Protein AF-A0A7U7IB13-F1 (afdb_monomer_lite)

pLDDT: mean 70.63, std 19.35, range [33.09, 97.56]

Secondary structure (DSSP, 8-state):
---SSS------SS------SSS------SSEEEEEETTEEEEEETTEEEEE-SS------S--------------------TT-----EEEEE-PPPTT-----TT-EEEEEETTEEEEEEE--TTSEEEEEPPTT--EEEEEETTS-EEEEE---TT---HHHHHHHHHHHTT---------S----TTTTTSSTTSSS--

Sequence (203 aa):
MQAQHNDIKVQADQSVEISASRQHIRLDASKHITLLCGGAYIKIADGNIEMGMPGEFTVKASQHGFVGPAQIAPSLPDFPDTTTSPLKKTMRVSLGALPGFLSNYAGEPYRLLADDALLETGTLDEQGQLKWEHRDGTQKYTLELLTGQRFELDAQERFSEDADTGQVQKLSNQGYRSLPSTADGLQHGGDAFRALQALFKSI

Foldseek 3Di:
DDDPPDDDDDDDPPDDDDDDDPDDDDDDDPAWDWDDDPQWIWIDGPNDIDTDDPDDDDDDDPDDQQAFPDDDDPPDPPDPPPVDPPPQPKDKDFDDDDPPDPDQQAQFWKFKAFVNHTDDIDGAHRRRMDIDGDDPPGQWIWIATPVGDIDIDGPDPPPPPPVVVVVQVVCVRSVDDDDPPPPDDDPDDPPPVVVVVPPPPDD

Structure (mmCIF, N/CA/C/O backbone):
data_AF-A0A7U7IB13-F1
#
_entry.id   AF-A0A7U7IB13-F1
#
loop_
_atom_site.group_PDB
_atom_site.id
_atom_site.type_symbol
_atom_site.label_atom_id
_atom_site.label_alt_id
_atom_site.label_comp_id
_atom_site.label_asym_id
_atom_site.label_entity_id
_atom_site.label_seq_id
_atom_site.pdbx_PDB_ins_code
_atom_site.Cartn_x
_atom_site.Cartn_y
_atom_site.Cartn_z
_atom_site.occupancy
_atom_site.B_iso_or_equiv
_atom_site.auth_seq_id
_atom_site.auth_comp_id
_atom_site.auth_asym_id
_atom_site.auth_atom_id
_atom_site.pdbx_PDB_model_num
ATOM 1 N N . MET A 1 1 ? -22.973 -8.488 30.542 1.00 73.44 1 MET A N 1
ATOM 2 C CA . MET A 1 1 ? -23.639 -7.167 30.518 1.00 73.44 1 MET A CA 1
ATOM 3 C C . MET A 1 1 ? -24.134 -6.930 29.106 1.00 73.44 1 MET A C 1
ATOM 5 O O . MET A 1 1 ? -23.380 -7.196 28.183 1.00 73.44 1 MET A O 1
ATOM 9 N N . GLN A 1 2 ? -25.378 -6.502 28.927 1.00 80.50 2 GLN A N 1
ATOM 10 C CA . GLN A 1 2 ? -25.943 -6.203 27.611 1.00 80.50 2 GLN A CA 1
ATOM 11 C C . GLN A 1 2 ? -26.825 -4.967 27.754 1.00 80.50 2 GLN A C 1
ATOM 13 O O . GLN A 1 2 ? -27.597 -4.877 28.706 1.00 80.50 2 GLN A O 1
ATOM 18 N N . ALA A 1 3 ? -26.719 -4.039 26.812 1.00 88.88 3 ALA A N 1
ATOM 19 C CA . ALA A 1 3 ? -27.646 -2.932 26.675 1.00 88.88 3 ALA A CA 1
ATOM 20 C C . ALA A 1 3 ? -28.453 -3.174 25.399 1.00 88.88 3 ALA A C 1
ATOM 22 O O . ALA A 1 3 ? -27.893 -3.265 24.312 1.00 88.88 3 ALA A O 1
ATOM 23 N N . GLN A 1 4 ? -29.763 -3.377 25.541 1.00 85.25 4 GLN A N 1
ATOM 24 C CA . GLN A 1 4 ? -30.620 -3.767 24.414 1.00 85.25 4 GLN A CA 1
ATOM 25 C C . GLN A 1 4 ? -31.118 -2.574 23.589 1.00 85.25 4 GLN A C 1
ATOM 27 O O . GLN A 1 4 ? -31.529 -2.760 22.452 1.00 85.25 4 GLN A O 1
ATOM 32 N N . HIS A 1 5 ? -31.112 -1.370 24.165 1.00 89.38 5 HIS A N 1
ATOM 33 C CA . HIS A 1 5 ? -31.623 -0.147 23.532 1.00 89.38 5 HIS A CA 1
ATOM 34 C C . HIS A 1 5 ? -30.719 1.077 23.746 1.00 89.38 5 HIS A C 1
ATOM 36 O O . HIS A 1 5 ? -31.087 2.169 23.336 1.00 89.38 5 HIS A O 1
ATOM 42 N N . ASN A 1 6 ? -29.564 0.914 24.399 1.00 90.69 6 ASN A N 1
ATOM 43 C CA . ASN A 1 6 ? -28.689 2.015 24.808 1.00 90.69 6 ASN A CA 1
ATOM 44 C C . ASN A 1 6 ? -27.210 1.625 24.705 1.00 90.69 6 ASN A C 1
ATOM 46 O O . ASN A 1 6 ? -26.875 0.469 24.447 1.00 90.69 6 ASN A O 1
ATOM 50 N N . ASP A 1 7 ? -26.339 2.597 24.955 1.00 91.69 7 ASP A N 1
ATOM 51 C CA . ASP A 1 7 ? -24.892 2.432 24.893 1.00 91.69 7 ASP A CA 1
ATOM 52 C C . ASP A 1 7 ? -24.320 1.750 26.144 1.00 91.69 7 ASP A C 1
ATOM 54 O O . ASP A 1 7 ? -24.790 1.947 27.267 1.00 91.69 7 ASP A O 1
ATOM 58 N N . ILE A 1 8 ? -23.228 1.007 25.955 1.00 93.12 8 ILE A N 1
ATOM 59 C CA . ILE A 1 8 ? -22.325 0.596 27.034 1.00 93.12 8 ILE A CA 1
ATOM 60 C C . ILE A 1 8 ? -21.066 1.457 26.924 1.00 93.12 8 ILE A C 1
ATOM 62 O O . ILE A 1 8 ? -20.426 1.482 25.875 1.00 93.12 8 ILE A O 1
ATOM 66 N N . LYS A 1 9 ? -20.688 2.137 28.011 1.00 91.00 9 LYS A N 1
ATOM 67 C CA . LYS A 1 9 ? -19.425 2.882 28.115 1.00 91.00 9 LYS A CA 1
ATOM 68 C C . LYS A 1 9 ? -18.582 2.289 29.237 1.00 91.00 9 LYS A C 1
ATOM 70 O O . LYS A 1 9 ? -19.045 2.195 30.369 1.00 91.00 9 LYS A O 1
ATOM 75 N N . VAL A 1 10 ? -17.354 1.891 28.911 1.00 92.69 10 VAL A N 1
ATOM 76 C CA . VAL A 1 10 ? -16.360 1.394 29.870 1.00 92.69 10 VAL A CA 1
ATOM 77 C C . VAL A 1 10 ? -15.179 2.355 29.834 1.00 92.69 10 VAL A C 1
ATOM 79 O O . VAL A 1 10 ? -14.556 2.526 28.790 1.00 92.69 10 VAL A O 1
ATOM 82 N N . GLN A 1 11 ? -14.910 3.019 30.954 1.00 93.38 11 GLN A N 1
ATOM 83 C CA . GLN A 1 11 ? -13.825 3.988 31.107 1.00 93.38 11 GLN A CA 1
ATOM 84 C C . GLN A 1 11 ? -13.137 3.730 32.449 1.00 93.38 11 GLN A C 1
ATOM 86 O O . GLN A 1 11 ? -13.809 3.410 33.430 1.00 93.38 11 GLN A O 1
ATOM 91 N N . ALA A 1 12 ? -11.814 3.859 32.489 1.00 95.94 12 ALA A N 1
ATOM 92 C CA . ALA A 1 12 ? -11.013 3.714 33.698 1.00 95.94 12 ALA A CA 1
ATOM 93 C C . ALA A 1 12 ? -9.936 4.803 33.733 1.00 95.94 12 ALA A C 1
ATOM 95 O O . ALA A 1 12 ? -9.475 5.236 32.680 1.00 95.94 12 ALA A O 1
ATOM 96 N N . ASP A 1 13 ? -9.540 5.220 34.936 1.00 96.50 13 ASP A N 1
ATOM 97 C CA . ASP A 1 13 ? -8.472 6.210 35.144 1.00 96.50 13 ASP A CA 1
ATOM 98 C C . ASP A 1 13 ? -7.081 5.635 34.832 1.00 96.50 13 ASP A C 1
ATOM 100 O O . ASP A 1 13 ? -6.223 6.314 34.282 1.00 96.50 13 ASP A O 1
ATOM 104 N N . GLN A 1 14 ? -6.875 4.349 35.136 1.00 96.50 14 GLN A N 1
ATOM 105 C CA . GLN A 1 14 ? -5.592 3.677 34.931 1.00 96.50 14 GLN A CA 1
ATOM 106 C C . GLN A 1 14 ? -5.606 2.743 33.723 1.00 96.50 14 GLN A C 1
ATOM 108 O O . GLN A 1 14 ? -4.934 3.001 32.728 1.00 96.50 14 GLN A O 1
ATOM 113 N N . SER A 1 15 ? -6.330 1.624 33.801 1.00 94.25 15 SER A N 1
ATOM 114 C CA . SER A 1 15 ? -6.289 0.606 32.749 1.00 94.25 15 SER A CA 1
ATOM 115 C C . SER A 1 15 ? -7.595 -0.172 32.621 1.00 94.25 15 SER A C 1
ATOM 117 O O . SER A 1 15 ? -8.349 -0.337 33.580 1.00 94.25 15 SER A O 1
ATOM 119 N N . VAL A 1 16 ? -7.844 -0.651 31.401 1.00 95.19 16 VAL A N 1
ATOM 120 C CA . VAL A 1 16 ? -8.865 -1.648 31.075 1.00 95.19 16 VAL A CA 1
ATOM 121 C C . VAL A 1 16 ? -8.150 -2.785 30.356 1.00 95.19 16 VAL A C 1
ATOM 123 O O . VAL A 1 16 ? -7.589 -2.575 29.282 1.00 95.19 16 VAL A O 1
ATOM 126 N N . GLU A 1 17 ? -8.168 -3.981 30.938 1.00 94.75 17 GLU A N 1
ATOM 127 C CA . GLU A 1 17 ? -7.608 -5.186 30.326 1.00 94.75 17 GLU A CA 1
ATOM 128 C C . GLU A 1 17 ? -8.740 -6.129 29.904 1.00 94.75 17 GLU A C 1
ATOM 130 O O . GLU A 1 17 ? -9.644 -6.429 30.685 1.00 94.75 17 GLU A O 1
ATOM 135 N N . ILE A 1 18 ? -8.696 -6.590 28.653 1.00 93.62 18 ILE A N 1
ATOM 136 C CA . ILE A 1 18 ? -9.632 -7.577 28.110 1.00 93.62 18 ILE A CA 1
ATOM 137 C C . ILE A 1 18 ? -8.796 -8.751 27.609 1.00 93.62 18 ILE A C 1
ATOM 139 O O . ILE A 1 18 ? -8.060 -8.618 26.634 1.00 93.62 18 ILE A O 1
ATOM 143 N N . SER A 1 19 ? -8.904 -9.900 28.272 1.00 95.38 19 SER A N 1
ATOM 144 C CA . SER A 1 19 ? -8.138 -11.100 27.935 1.00 95.38 19 SER A CA 1
ATOM 145 C C . SER A 1 19 ? -9.018 -12.353 27.945 1.00 95.38 19 SER A C 1
ATOM 147 O O . SER A 1 19 ? -10.004 -12.452 28.677 1.00 95.38 19 SER A O 1
ATOM 149 N N . ALA A 1 20 ? -8.675 -13.322 27.092 1.00 95.81 20 ALA A N 1
ATOM 150 C CA . ALA A 1 20 ? -9.326 -14.627 27.017 1.00 95.81 20 ALA A CA 1
ATOM 151 C C . ALA A 1 20 ? -8.257 -15.725 27.089 1.00 95.81 20 ALA A C 1
ATOM 153 O O . ALA A 1 20 ? -7.440 -15.858 26.186 1.00 95.81 20 ALA A O 1
ATOM 154 N N . SER A 1 21 ? -8.257 -16.526 28.158 1.00 95.44 21 SER A N 1
ATOM 155 C CA . SER A 1 21 ? -7.176 -17.490 28.431 1.00 95.44 21 SER A CA 1
ATOM 156 C C . SER A 1 21 ? -7.301 -18.828 27.700 1.00 95.44 21 SER A C 1
ATOM 158 O O . SER A 1 21 ? -6.335 -19.582 27.633 1.00 95.44 21 SER A O 1
ATOM 160 N N . ARG A 1 22 ? -8.490 -19.163 27.182 1.00 95.88 22 ARG A N 1
ATOM 161 C CA . ARG A 1 22 ? -8.754 -20.477 26.562 1.00 95.88 22 ARG A CA 1
ATOM 162 C C . ARG A 1 22 ? -9.241 -20.412 25.121 1.00 95.88 22 ARG A C 1
ATOM 164 O O . ARG A 1 22 ? -9.188 -21.427 24.439 1.00 95.88 22 ARG A O 1
ATOM 171 N N . GLN A 1 23 ? -9.789 -19.279 24.689 1.00 96.81 23 GLN A N 1
ATOM 172 C CA . GLN A 1 23 ? -10.424 -19.144 23.376 1.00 96.81 23 GLN A CA 1
ATOM 173 C C . GLN A 1 23 ? -10.077 -17.791 22.742 1.00 96.81 23 GLN A C 1
ATOM 175 O O . GLN A 1 23 ? -8.902 -17.500 22.563 1.00 96.81 23 GLN A O 1
ATOM 180 N N . HIS A 1 24 ? -11.072 -16.980 22.377 1.00 96.12 24 HIS A N 1
ATOM 181 C CA . HIS A 1 24 ? -10.886 -15.770 21.584 1.00 96.12 24 HIS A CA 1
ATOM 182 C C . HIS A 1 24 ? -11.738 -14.609 22.107 1.00 96.12 24 HIS A C 1
ATOM 184 O O . HIS A 1 24 ? -12.723 -14.811 22.818 1.00 96.12 24 HIS A O 1
ATOM 190 N N . ILE A 1 25 ? -11.356 -13.393 21.718 1.00 96.12 25 ILE A N 1
ATOM 191 C CA . ILE A 1 25 ? -12.160 -12.178 21.859 1.00 96.12 25 ILE A CA 1
ATOM 192 C C . ILE A 1 25 ? -12.747 -11.882 20.481 1.00 96.12 25 ILE A C 1
ATOM 194 O O . ILE A 1 25 ? -12.013 -11.837 19.495 1.00 96.12 25 ILE A O 1
ATOM 198 N N . ARG A 1 26 ? -14.065 -11.695 20.410 1.00 95.12 26 ARG A N 1
ATOM 199 C CA . ARG A 1 26 ? -14.774 -11.357 19.175 1.00 95.12 26 ARG A CA 1
ATOM 200 C C . ARG A 1 26 ? -15.380 -9.963 19.305 1.00 95.12 26 ARG A C 1
ATOM 202 O O . ARG A 1 26 ? -16.081 -9.685 20.274 1.00 95.12 26 ARG A O 1
ATOM 209 N N . LEU A 1 27 ? -15.080 -9.103 18.337 1.00 93.44 27 LEU A N 1
ATOM 210 C CA . LEU A 1 27 ? -15.612 -7.749 18.229 1.00 93.44 27 LEU A CA 1
ATOM 211 C C . LEU A 1 27 ? -16.437 -7.686 16.944 1.00 93.44 27 LEU A C 1
ATOM 213 O O . LEU A 1 27 ? -15.878 -7.758 15.853 1.00 93.44 27 LEU A O 1
ATOM 217 N N . ASP A 1 28 ? -17.754 -7.567 17.076 1.00 93.31 28 ASP A N 1
ATOM 218 C CA . ASP A 1 28 ? -18.671 -7.410 15.949 1.00 93.31 28 ASP A CA 1
ATOM 219 C C . ASP A 1 28 ? -19.361 -6.052 16.042 1.00 93.31 28 ASP A C 1
ATOM 221 O O . ASP A 1 28 ? -19.890 -5.679 17.091 1.00 93.31 28 ASP A O 1
ATOM 225 N N . ALA A 1 29 ? -19.388 -5.321 14.931 1.00 94.19 29 ALA A N 1
ATOM 226 C CA . ALA A 1 29 ? -20.087 -4.050 14.823 1.00 94.19 29 ALA A CA 1
ATOM 227 C C . ALA A 1 29 ? -20.782 -3.950 13.463 1.00 94.19 29 ALA A C 1
ATOM 229 O O . ALA A 1 29 ? -20.244 -4.390 12.451 1.00 94.19 29 ALA A O 1
ATOM 230 N N . SER A 1 30 ? -21.967 -3.338 13.429 1.00 93.81 30 SER A N 1
ATOM 231 C CA . SER A 1 30 ? -22.720 -3.124 12.185 1.00 93.81 30 SER A CA 1
ATOM 232 C C . SER A 1 30 ? -22.235 -1.922 11.374 1.00 93.81 30 SER A C 1
ATOM 234 O O . SER A 1 30 ? -22.485 -1.864 10.176 1.00 93.81 30 SER A O 1
ATOM 236 N N . LYS A 1 31 ? -21.577 -0.951 12.023 1.00 95.81 31 LYS A N 1
ATOM 237 C CA . LYS A 1 31 ? -21.101 0.288 11.388 1.00 95.81 31 LYS A CA 1
ATOM 238 C C . LY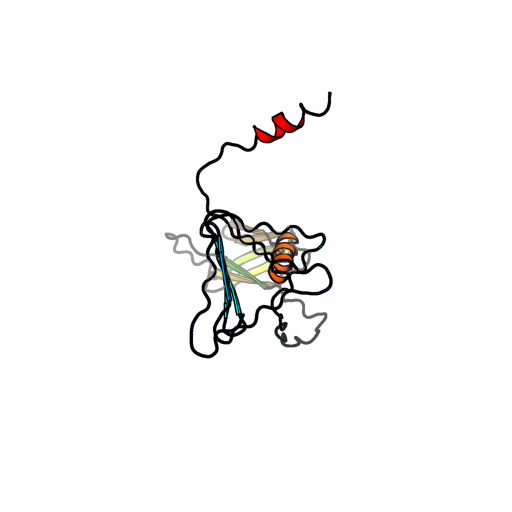S A 1 31 ? -19.586 0.304 11.233 1.00 95.81 31 LYS A C 1
ATOM 240 O O . LYS A 1 31 ? -19.088 0.335 10.117 1.00 95.81 31 LYS A O 1
ATOM 245 N N . HIS A 1 32 ? -18.856 0.320 12.346 1.00 95.81 32 HIS A N 1
ATOM 246 C CA . HIS A 1 32 ? -17.398 0.324 12.328 1.00 95.81 32 HIS A CA 1
ATOM 247 C C . HIS A 1 32 ? -16.804 -0.106 13.671 1.00 95.81 32 HIS A C 1
ATOM 249 O O . HIS A 1 32 ? -17.470 -0.037 14.705 1.00 95.81 32 HIS A O 1
ATOM 255 N N . ILE A 1 33 ? -15.527 -0.482 13.643 1.00 96.88 33 ILE A N 1
ATOM 256 C CA . ILE A 1 33 ? -14.664 -0.634 14.820 1.00 96.88 33 ILE A CA 1
ATOM 257 C C . ILE A 1 33 ? -13.513 0.359 14.660 1.00 96.88 33 ILE A C 1
ATOM 259 O O . ILE A 1 33 ? -12.872 0.367 13.611 1.00 96.88 33 ILE A O 1
ATOM 263 N N . THR A 1 34 ? -13.243 1.170 15.685 1.00 96.25 34 THR A N 1
ATOM 264 C CA . THR A 1 34 ? -12.128 2.128 15.680 1.00 96.25 34 THR A CA 1
ATOM 265 C C . THR A 1 34 ? -11.269 1.946 16.924 1.00 96.25 34 THR A C 1
ATOM 267 O O . THR A 1 34 ? -11.769 2.015 18.046 1.00 96.25 34 THR A O 1
ATOM 270 N N . LEU A 1 35 ? -9.971 1.746 16.722 1.00 95.44 35 LEU A N 1
ATOM 271 C CA . LEU A 1 35 ? -8.947 1.706 17.762 1.00 95.44 35 LEU A CA 1
ATOM 272 C C . LEU A 1 35 ? -8.134 2.995 17.653 1.00 95.44 35 LEU A C 1
ATOM 274 O O . LEU A 1 35 ? -7.644 3.289 16.567 1.00 95.44 35 LEU A O 1
ATOM 278 N N . LEU A 1 36 ? -7.996 3.758 18.738 1.00 94.94 36 LEU A N 1
ATOM 279 C CA . LEU A 1 36 ? -7.223 5.004 18.757 1.00 94.94 36 LEU A CA 1
ATOM 280 C C . LEU A 1 36 ? -6.154 4.949 19.845 1.00 94.94 36 LEU A C 1
ATOM 282 O O . LEU A 1 36 ? -6.434 4.542 20.972 1.00 94.94 36 LEU A O 1
ATOM 286 N N . CYS A 1 37 ? -4.946 5.405 19.525 1.00 93.75 37 CYS A N 1
ATOM 287 C CA . CYS A 1 37 ? -3.854 5.526 20.485 1.00 93.75 37 CYS A CA 1
ATOM 288 C C . CYS A 1 37 ? -2.867 6.608 20.027 1.00 93.75 37 CYS A C 1
ATOM 290 O O . CYS A 1 37 ? -2.296 6.498 18.948 1.00 93.75 37 CYS A O 1
ATOM 292 N N . GLY A 1 38 ? -2.665 7.662 20.827 1.00 92.12 38 GLY A N 1
ATOM 293 C CA . GLY A 1 38 ? -1.599 8.649 20.587 1.00 92.12 38 GLY A CA 1
ATOM 294 C C . GLY A 1 38 ? -1.620 9.330 19.209 1.00 92.12 38 GLY A C 1
ATOM 295 O O . GLY A 1 38 ? -0.566 9.655 18.676 1.00 92.12 38 GLY A O 1
ATOM 296 N N . GLY A 1 39 ? -2.799 9.505 18.601 1.00 91.19 39 GLY A N 1
ATOM 297 C CA . GLY A 1 39 ? -2.952 10.059 17.248 1.00 91.19 39 GLY A CA 1
ATOM 298 C C . GLY A 1 39 ? -2.858 9.031 16.113 1.00 91.19 39 GLY A C 1
ATOM 299 O O . GLY A 1 39 ? -3.186 9.365 14.978 1.00 91.19 39 GLY A O 1
ATOM 300 N N . ALA A 1 40 ? -2.476 7.786 16.403 1.00 95.62 40 ALA A N 1
ATOM 301 C CA . ALA A 1 40 ? -2.644 6.668 15.485 1.00 95.62 40 ALA A CA 1
ATOM 302 C C . ALA A 1 40 ? -4.047 6.059 15.619 1.00 95.62 40 ALA A C 1
ATOM 304 O O . ALA A 1 40 ? -4.634 6.049 16.708 1.00 95.62 40 ALA A O 1
ATOM 305 N N . TYR A 1 41 ? -4.577 5.529 14.519 1.00 96.12 41 TYR A N 1
ATOM 306 C CA . TYR A 1 41 ? -5.845 4.817 14.511 1.00 96.12 41 TYR A CA 1
ATOM 307 C C . TYR A 1 41 ? -5.858 3.636 13.542 1.00 96.12 41 TYR A C 1
ATOM 309 O O . TYR A 1 41 ? -5.161 3.622 12.527 1.00 96.12 41 TYR A O 1
ATOM 317 N N . ILE A 1 42 ? -6.713 2.666 13.861 1.00 96.50 42 ILE A N 1
ATOM 318 C CA . ILE A 1 42 ? -7.120 1.575 12.975 1.00 96.50 42 ILE A CA 1
ATOM 319 C C . ILE A 1 42 ? -8.644 1.599 12.915 1.00 96.50 42 ILE A C 1
ATOM 321 O O . ILE A 1 42 ? -9.300 1.531 13.956 1.00 96.50 42 ILE A O 1
ATOM 325 N N . LYS A 1 43 ? -9.208 1.696 11.713 1.00 96.56 43 LYS A N 1
ATOM 326 C CA . LYS A 1 43 ? -10.649 1.730 11.469 1.00 96.56 43 LYS A CA 1
ATOM 327 C C . LYS A 1 43 ? -11.044 0.610 10.516 1.00 96.56 43 LYS A C 1
ATOM 329 O O . LYS A 1 43 ? -10.456 0.455 9.452 1.00 96.56 43 LYS A O 1
ATOM 334 N N . ILE A 1 44 ? -12.069 -0.144 10.896 1.00 97.56 44 ILE A N 1
ATOM 335 C CA . ILE A 1 44 ? -12.686 -1.186 10.073 1.00 97.56 44 ILE A CA 1
ATOM 336 C C . ILE A 1 44 ? -14.111 -0.733 9.777 1.00 97.56 44 ILE A C 1
ATOM 338 O O . ILE A 1 44 ? -14.904 -0.590 10.710 1.00 97.56 44 ILE A O 1
ATOM 342 N N . ALA A 1 45 ? -14.424 -0.469 8.511 1.00 96.44 45 ALA A N 1
ATOM 343 C CA . ALA A 1 45 ? -15.734 0.013 8.068 1.00 96.44 45 ALA A CA 1
ATOM 344 C C . ALA A 1 45 ? -15.965 -0.353 6.598 1.00 96.44 45 ALA A C 1
ATOM 346 O O . ALA A 1 45 ? -15.022 -0.340 5.813 1.00 96.44 45 ALA A O 1
ATOM 347 N N . ASP A 1 46 ? -17.207 -0.669 6.223 1.00 93.38 46 ASP A N 1
ATOM 348 C CA . ASP A 1 46 ? -17.607 -0.891 4.821 1.00 93.38 46 ASP A CA 1
ATOM 349 C C . ASP A 1 46 ? -16.770 -1.954 4.075 1.00 93.38 46 ASP A C 1
ATOM 351 O O . ASP A 1 46 ? -16.558 -1.871 2.869 1.00 93.38 46 ASP A O 1
ATOM 355 N N . GLY A 1 47 ? -16.253 -2.952 4.803 1.00 90.81 47 GLY A N 1
ATOM 356 C CA . GLY A 1 47 ? -15.358 -3.982 4.258 1.00 90.81 47 GLY A CA 1
ATOM 357 C C . GLY A 1 47 ? -13.904 -3.536 4.053 1.00 90.81 47 GLY A C 1
ATOM 358 O O . GLY A 1 47 ? -13.087 -4.337 3.608 1.00 90.81 47 GLY A O 1
ATOM 359 N N . ASN A 1 48 ? -13.567 -2.297 4.414 1.00 93.44 48 ASN A N 1
ATOM 360 C CA . ASN A 1 48 ? -12.233 -1.719 4.297 1.00 93.44 48 ASN A CA 1
ATOM 361 C C . ASN A 1 48 ? -11.524 -1.641 5.655 1.00 93.44 48 ASN A C 1
ATOM 363 O O . ASN A 1 48 ? -12.158 -1.556 6.712 1.00 93.44 48 ASN A O 1
ATOM 367 N N . ILE A 1 49 ? -10.190 -1.629 5.605 1.00 94.50 49 ILE A N 1
ATOM 368 C CA . ILE A 1 49 ? -9.314 -1.382 6.753 1.00 94.50 49 ILE A CA 1
ATOM 369 C C . ILE A 1 49 ? -8.503 -0.119 6.460 1.00 94.50 49 ILE A C 1
ATOM 371 O O . ILE A 1 49 ? -7.786 -0.055 5.464 1.00 94.50 49 ILE A O 1
ATOM 375 N N . GLU A 1 50 ? -8.607 0.870 7.341 1.00 94.38 50 GLU A N 1
ATOM 376 C CA . GLU A 1 50 ? -7.888 2.142 7.273 1.00 94.38 50 GLU A CA 1
ATOM 377 C C . GLU A 1 50 ? -6.962 2.257 8.487 1.00 94.38 50 GLU A C 1
ATOM 379 O O . GLU A 1 50 ? -7.379 2.029 9.623 1.00 94.38 50 GLU A O 1
ATOM 384 N N . MET A 1 51 ? -5.694 2.587 8.248 1.00 94.69 51 MET A N 1
ATOM 385 C CA . MET A 1 51 ? -4.692 2.792 9.292 1.00 94.69 51 MET A CA 1
ATOM 386 C C . MET A 1 51 ? -4.034 4.147 9.070 1.00 94.69 51 MET A C 1
ATOM 388 O O . MET A 1 51 ? -3.442 4.375 8.016 1.00 94.69 51 MET A O 1
ATOM 392 N N . GLY A 1 52 ? -4.118 5.034 10.056 1.00 94.12 52 GLY A N 1
ATOM 393 C CA . GLY A 1 52 ? -3.466 6.340 10.009 1.00 94.12 52 GLY A CA 1
ATOM 394 C C . GLY A 1 52 ? -2.570 6.537 11.218 1.00 94.12 52 GLY A C 1
ATOM 395 O O . GLY A 1 52 ? -2.919 6.136 12.325 1.00 94.12 52 GLY A O 1
ATOM 396 N N . MET A 1 53 ? -1.401 7.137 11.010 1.00 96.56 53 MET A N 1
ATOM 397 C CA . MET A 1 53 ? -0.449 7.433 12.078 1.00 96.56 53 MET A CA 1
ATOM 398 C C . MET A 1 53 ? 0.437 8.627 11.705 1.00 96.56 53 MET A C 1
ATOM 400 O O . MET A 1 53 ? 0.738 8.804 10.527 1.00 96.56 53 MET A O 1
ATOM 404 N N . PRO A 1 54 ? 0.861 9.444 12.685 1.00 92.12 54 PRO A N 1
ATOM 405 C CA . PRO A 1 54 ? 1.798 10.542 12.444 1.00 92.12 54 PRO A CA 1
ATOM 406 C C . PRO A 1 54 ? 3.255 10.072 12.313 1.00 92.12 54 PRO A C 1
ATOM 408 O O . PRO A 1 54 ? 4.084 10.794 11.770 1.00 92.12 54 PRO A O 1
ATOM 411 N N . GLY A 1 55 ? 3.574 8.896 12.863 1.00 90.00 55 GLY A N 1
ATOM 412 C CA . GLY A 1 55 ? 4.916 8.320 12.866 1.00 90.00 55 GLY A CA 1
ATOM 413 C C . GLY A 1 55 ? 5.153 7.315 11.739 1.00 90.00 55 GLY A C 1
ATOM 414 O O . GLY A 1 55 ? 4.412 7.243 10.763 1.00 90.00 55 GLY A O 1
ATOM 415 N N . GLU A 1 56 ? 6.200 6.513 11.905 1.00 88.81 56 GLU A N 1
ATOM 416 C CA . GLU A 1 56 ? 6.564 5.456 10.965 1.00 88.81 56 GLU A CA 1
ATOM 417 C C . GLU A 1 56 ? 5.696 4.198 11.143 1.00 88.81 56 GLU A C 1
ATOM 419 O O . GLU A 1 56 ? 5.399 3.776 12.263 1.00 88.81 56 GLU A O 1
ATOM 424 N N . PHE A 1 57 ? 5.338 3.560 10.025 1.00 87.69 57 PHE A N 1
ATOM 425 C CA . PHE A 1 57 ? 4.723 2.236 10.015 1.00 87.69 57 PHE A CA 1
ATOM 426 C C . PHE A 1 57 ? 5.794 1.146 9.893 1.00 87.69 57 PHE A C 1
ATOM 428 O O . PHE A 1 57 ? 6.266 0.835 8.800 1.00 87.69 57 PHE A O 1
ATOM 435 N N . THR A 1 58 ? 6.173 0.541 11.018 1.00 87.69 58 THR A N 1
ATOM 436 C CA . THR A 1 58 ? 7.162 -0.545 11.042 1.00 87.69 58 THR A CA 1
ATOM 437 C C . THR A 1 58 ? 6.485 -1.915 11.023 1.00 87.69 58 THR A C 1
ATOM 439 O O . THR A 1 58 ? 5.805 -2.296 11.976 1.00 87.69 58 THR A O 1
ATOM 442 N N . VAL A 1 59 ? 6.750 -2.713 9.984 1.00 87.06 59 VAL A N 1
ATOM 443 C CA . VAL A 1 59 ? 6.305 -4.115 9.890 1.00 87.06 59 VAL A CA 1
ATOM 444 C C . VAL A 1 59 ? 7.498 -5.044 10.081 1.00 87.06 59 VAL A C 1
ATOM 446 O O . VAL A 1 59 ? 8.455 -4.990 9.315 1.00 87.06 59 VAL A O 1
ATOM 449 N N . LYS A 1 60 ? 7.439 -5.930 11.079 1.00 86.94 60 LYS A N 1
ATOM 450 C CA . LYS A 1 60 ? 8.462 -6.961 11.315 1.00 86.94 60 LYS A CA 1
ATOM 451 C C . LYS A 1 60 ? 7.918 -8.324 10.893 1.00 86.94 60 LYS A C 1
ATOM 453 O O . LYS A 1 60 ? 7.060 -8.868 11.584 1.00 86.94 60 LYS A O 1
ATOM 458 N N . ALA A 1 61 ? 8.409 -8.873 9.784 1.00 80.19 61 ALA A N 1
ATOM 459 C CA . ALA A 1 61 ? 8.014 -10.194 9.296 1.00 80.19 61 ALA A CA 1
ATOM 460 C C . ALA A 1 61 ? 9.213 -10.963 8.715 1.00 80.19 61 ALA A C 1
ATOM 462 O O . ALA A 1 61 ? 10.152 -10.366 8.199 1.00 80.19 61 ALA A O 1
ATOM 463 N N . SER A 1 62 ? 9.179 -12.299 8.782 1.00 78.00 62 SER A N 1
ATOM 464 C CA . SER A 1 62 ? 10.201 -13.156 8.153 1.00 78.00 62 SER A CA 1
ATOM 465 C C . SER A 1 62 ? 10.091 -13.187 6.625 1.00 78.00 62 SER A C 1
ATOM 467 O O . SER A 1 62 ? 11.067 -13.489 5.949 1.00 78.00 62 SER A O 1
ATOM 469 N N . GLN A 1 63 ? 8.904 -12.900 6.085 1.00 72.25 63 GLN A N 1
ATOM 470 C CA . GLN A 1 63 ? 8.629 -12.789 4.655 1.00 72.25 63 GLN A CA 1
ATOM 471 C C . GLN A 1 63 ? 7.630 -11.655 4.423 1.00 72.25 63 GLN A C 1
ATOM 473 O O . GLN A 1 63 ? 6.653 -11.527 5.160 1.00 72.25 63 GLN A O 1
ATOM 478 N N . HIS A 1 64 ? 7.858 -10.866 3.376 1.00 76.31 64 HIS A N 1
ATOM 479 C CA . HIS A 1 64 ? 6.932 -9.839 2.911 1.00 76.31 64 HIS A CA 1
ATOM 480 C C . HIS A 1 64 ? 6.445 -10.228 1.514 1.00 76.31 64 HIS A C 1
ATOM 482 O O . HIS A 1 64 ? 7.194 -10.150 0.546 1.00 76.31 64 HIS A O 1
ATOM 488 N N . GLY A 1 65 ? 5.199 -10.693 1.418 1.00 67.50 65 GLY A N 1
ATOM 489 C CA . GLY A 1 65 ? 4.556 -11.006 0.146 1.00 67.50 65 GLY A CA 1
ATOM 490 C C . GLY A 1 65 ? 3.775 -9.802 -0.361 1.00 67.50 65 GLY A C 1
ATOM 491 O O . GLY A 1 65 ? 2.603 -9.654 -0.027 1.00 67.50 65 GLY A O 1
ATOM 492 N N . PHE A 1 66 ? 4.410 -8.943 -1.154 1.00 67.31 66 PHE A N 1
ATOM 493 C CA . PHE A 1 66 ? 3.691 -7.926 -1.915 1.00 67.31 66 PHE A CA 1
ATOM 494 C C . PHE A 1 66 ? 3.311 -8.522 -3.265 1.00 67.31 66 PHE A C 1
ATOM 496 O O . PHE A 1 66 ? 4.166 -8.800 -4.103 1.00 67.31 66 PHE A O 1
ATOM 503 N N . VAL A 1 67 ? 2.018 -8.762 -3.464 1.00 65.81 67 VAL A N 1
ATOM 504 C CA . VAL A 1 67 ? 1.505 -9.140 -4.778 1.00 65.81 67 VAL A CA 1
ATOM 505 C C . VAL A 1 67 ? 1.304 -7.843 -5.546 1.00 65.81 67 VAL A C 1
ATOM 507 O O . VAL A 1 67 ? 0.489 -7.005 -5.158 1.00 65.81 67 VAL A O 1
ATOM 510 N N . GLY A 1 68 ? 2.099 -7.653 -6.599 1.00 62.78 68 GLY A N 1
ATOM 511 C CA . GLY A 1 68 ? 1.901 -6.552 -7.534 1.00 62.78 68 GLY A CA 1
ATOM 512 C C . GLY A 1 68 ? 0.484 -6.582 -8.125 1.00 62.78 68 GLY A C 1
ATOM 513 O O . GLY A 1 68 ? -0.195 -7.611 -8.069 1.00 62.78 68 GLY A O 1
ATOM 514 N N . PRO A 1 69 ? 0.002 -5.467 -8.694 1.00 60.38 69 PRO A N 1
ATOM 515 C CA . PRO A 1 69 ? -1.292 -5.455 -9.367 1.00 60.38 69 PRO A CA 1
ATOM 516 C C . PRO A 1 69 ? -1.340 -6.557 -10.431 1.00 60.38 69 PRO A C 1
ATOM 518 O O . PRO A 1 69 ? -0.331 -6.832 -11.081 1.00 60.38 69 PRO A O 1
ATOM 521 N N . ALA A 1 70 ? -2.508 -7.172 -10.625 1.00 56.97 70 ALA A N 1
ATOM 522 C CA . ALA A 1 70 ? -2.700 -8.129 -11.707 1.00 56.97 70 ALA A CA 1
ATOM 523 C C . ALA A 1 70 ? -2.356 -7.446 -13.041 1.00 56.97 70 ALA A C 1
ATOM 525 O O . ALA A 1 70 ? -3.061 -6.540 -13.485 1.00 56.97 70 ALA A O 1
ATOM 526 N N . GLN A 1 71 ? -1.239 -7.842 -13.654 1.00 58.25 71 GLN A N 1
ATOM 527 C CA . GLN A 1 71 ? -0.842 -7.346 -14.963 1.00 58.25 71 GLN A CA 1
ATOM 528 C C . GLN A 1 71 ? -1.454 -8.258 -16.020 1.00 58.25 71 GLN A C 1
ATOM 530 O O . GLN A 1 71 ? -1.091 -9.425 -16.138 1.00 58.25 71 GLN A O 1
ATOM 535 N N . ILE A 1 72 ? -2.388 -7.719 -16.798 1.00 58.38 72 ILE A N 1
ATOM 536 C CA . ILE A 1 72 ? -2.712 -8.294 -18.099 1.00 58.38 72 ILE A CA 1
ATOM 537 C C . ILE A 1 72 ? -1.609 -7.799 -19.028 1.00 58.38 72 ILE A C 1
ATOM 539 O O . ILE A 1 72 ? -1.539 -6.603 -19.316 1.00 58.38 72 ILE A O 1
ATOM 543 N N . ALA A 1 73 ? -0.715 -8.697 -19.448 1.00 60.75 73 ALA A N 1
ATOM 544 C CA . ALA A 1 73 ? 0.196 -8.383 -20.537 1.00 60.75 73 ALA A CA 1
ATOM 545 C C . ALA A 1 73 ? -0.671 -7.978 -21.739 1.00 60.75 73 ALA A C 1
ATOM 547 O O . ALA A 1 73 ? -1.571 -8.745 -22.100 1.00 60.75 73 ALA A O 1
ATOM 548 N N . PRO A 1 74 ? -0.481 -6.782 -22.326 1.00 56.66 74 PRO A N 1
ATOM 549 C CA . PRO A 1 74 ? -1.177 -6.459 -23.557 1.00 56.66 74 PRO A CA 1
ATOM 550 C C . PRO A 1 74 ? -0.836 -7.559 -24.559 1.00 56.66 74 PRO A C 1
ATOM 552 O O . PRO A 1 74 ? 0.333 -7.912 -24.716 1.00 56.66 74 PRO A O 1
ATOM 555 N N . SER A 1 75 ? -1.850 -8.132 -25.202 1.00 56.12 75 SER A N 1
ATOM 556 C CA . SER A 1 75 ? -1.628 -8.973 -26.369 1.00 56.12 75 SER A CA 1
ATOM 557 C C . SER A 1 75 ? -0.968 -8.084 -27.417 1.00 56.12 75 SER A C 1
ATOM 559 O O . SER A 1 75 ? -1.640 -7.252 -28.036 1.00 56.12 75 SER A O 1
ATOM 561 N N . LEU A 1 76 ? 0.354 -8.185 -27.551 1.00 66.62 76 LEU A N 1
ATOM 562 C CA . LEU A 1 76 ? 1.029 -7.582 -28.684 1.00 66.62 76 LEU A CA 1
ATOM 563 C C . LEU A 1 76 ? 0.475 -8.252 -29.949 1.00 66.62 76 LEU A C 1
ATOM 565 O O . LEU A 1 76 ? 0.189 -9.451 -29.918 1.00 66.62 76 LEU A O 1
ATOM 569 N N . PRO A 1 77 ? 0.283 -7.503 -31.046 1.00 65.94 77 PRO A N 1
ATOM 570 C CA . PRO A 1 77 ? 0.032 -8.126 -32.333 1.00 65.94 77 PRO A CA 1
ATOM 571 C C . PRO A 1 77 ? 1.167 -9.115 -32.611 1.00 65.94 77 PRO A C 1
ATOM 573 O O . PRO A 1 77 ? 2.334 -8.742 -32.471 1.00 65.94 77 PRO A O 1
ATOM 576 N N . ASP A 1 78 ? 0.831 -10.345 -33.000 1.00 59.97 78 ASP A N 1
ATOM 577 C CA . ASP A 1 78 ? 1.813 -11.264 -33.567 1.00 59.97 78 ASP A CA 1
ATOM 578 C C . ASP A 1 78 ? 2.360 -10.611 -34.837 1.00 59.97 78 ASP A C 1
ATOM 580 O O . ASP A 1 78 ? 1.695 -10.543 -35.876 1.00 59.97 78 ASP A O 1
ATOM 584 N N . PHE A 1 79 ? 3.569 -10.066 -34.738 1.00 57.53 79 PHE A N 1
ATOM 585 C CA . PHE A 1 79 ? 4.333 -9.731 -35.921 1.00 57.53 79 PHE A CA 1
ATOM 586 C C . PHE A 1 79 ? 4.765 -11.061 -36.537 1.00 57.53 79 PHE A C 1
ATOM 588 O O . PHE A 1 79 ? 5.302 -11.900 -35.814 1.00 57.53 79 PHE A O 1
ATOM 595 N N . PRO A 1 80 ? 4.508 -11.298 -37.834 1.00 58.69 80 PRO A N 1
ATOM 596 C CA . PRO A 1 80 ? 4.932 -12.534 -38.466 1.00 58.69 80 PRO A CA 1
ATOM 597 C C . PRO A 1 80 ? 6.438 -12.696 -38.261 1.00 58.69 80 PRO A C 1
ATOM 599 O O . PRO A 1 80 ? 7.204 -11.790 -38.596 1.00 58.69 80 PRO A O 1
ATOM 602 N N . ASP A 1 81 ? 6.833 -13.845 -37.708 1.00 52.78 81 ASP A N 1
ATOM 603 C CA . ASP A 1 81 ? 8.217 -14.294 -37.573 1.00 52.78 81 ASP A CA 1
ATOM 604 C C . ASP A 1 81 ? 8.846 -14.436 -38.964 1.00 52.78 81 ASP A C 1
ATOM 606 O O . ASP A 1 81 ? 9.028 -15.524 -39.512 1.00 52.78 81 ASP A O 1
ATOM 610 N N . THR A 1 82 ? 9.207 -13.315 -39.575 1.00 47.97 82 THR A N 1
ATOM 611 C CA . THR A 1 82 ? 10.251 -13.304 -40.584 1.00 47.97 82 THR A CA 1
ATOM 612 C C . THR A 1 82 ? 11.561 -13.183 -39.830 1.00 47.97 82 THR A C 1
ATOM 614 O O . THR A 1 82 ? 12.108 -12.092 -39.671 1.00 47.97 82 THR A O 1
ATOM 617 N N . THR A 1 83 ? 12.107 -14.327 -39.428 1.00 49.72 83 THR A N 1
ATOM 618 C CA . THR A 1 83 ? 13.503 -14.537 -39.003 1.00 49.72 83 THR A CA 1
ATOM 619 C C . THR A 1 83 ? 14.535 -14.165 -40.082 1.00 49.72 83 THR A C 1
ATOM 621 O O . THR A 1 83 ? 15.679 -14.607 -40.044 1.00 49.72 83 THR A O 1
ATOM 624 N N . THR A 1 84 ? 14.165 -13.342 -41.067 1.00 47.38 84 THR A N 1
ATOM 625 C CA . THR A 1 84 ?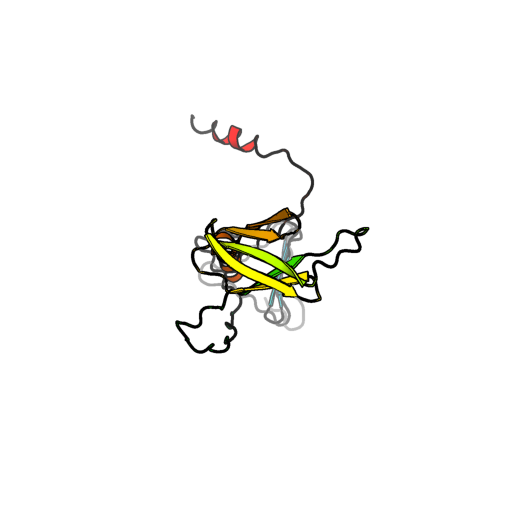 15.057 -12.630 -41.987 1.00 47.38 84 THR A CA 1
ATOM 626 C C . THR A 1 84 ? 14.297 -11.520 -42.723 1.00 47.38 84 THR A C 1
ATOM 628 O O . THR A 1 84 ? 14.382 -11.397 -43.939 1.00 47.38 84 THR A O 1
ATOM 631 N N . SER A 1 85 ? 13.542 -10.669 -42.027 1.00 43.59 85 SER A N 1
ATOM 632 C CA . SER A 1 85 ? 13.512 -9.293 -42.523 1.00 43.59 85 SER A CA 1
ATOM 633 C C . SER A 1 85 ? 14.730 -8.648 -41.886 1.00 43.59 85 SER A C 1
ATOM 635 O O . SER A 1 85 ? 14.678 -8.409 -40.677 1.00 43.59 85 SER A O 1
ATOM 637 N N . PRO A 1 86 ? 15.837 -8.369 -42.610 1.00 48.03 86 PRO A N 1
ATOM 638 C CA . PRO A 1 86 ? 16.706 -7.327 -42.101 1.00 48.03 86 PRO A CA 1
ATOM 639 C C . PRO A 1 86 ? 15.743 -6.170 -41.840 1.00 48.03 86 PRO A C 1
ATOM 641 O O . PRO A 1 86 ? 14.974 -5.787 -42.733 1.00 48.03 86 PRO A O 1
ATOM 644 N N . LEU A 1 87 ? 15.693 -5.649 -40.609 1.00 50.41 87 LEU A N 1
ATOM 645 C CA . LEU A 1 87 ? 15.369 -4.240 -40.498 1.00 50.41 87 LEU A CA 1
ATOM 646 C C . LEU A 1 87 ? 16.341 -3.632 -41.495 1.00 50.41 87 LEU A C 1
ATOM 648 O O . LEU A 1 87 ? 17.545 -3.685 -41.256 1.00 50.41 87 LEU A O 1
ATOM 652 N N . LYS A 1 88 ? 15.866 -3.235 -42.680 1.00 54.91 88 LYS A N 1
ATOM 653 C CA . LYS A 1 88 ? 16.700 -2.514 -43.626 1.00 54.91 88 LYS A CA 1
ATOM 654 C C . LYS A 1 88 ? 17.041 -1.264 -42.849 1.00 54.91 88 LYS A C 1
ATOM 656 O O . LYS A 1 88 ? 16.213 -0.362 -42.735 1.00 54.91 88 LYS A O 1
ATOM 661 N N . LYS A 1 89 ? 18.188 -1.297 -42.173 1.00 63.72 89 LYS A N 1
ATOM 662 C CA . LYS A 1 89 ? 18.668 -0.255 -41.282 1.00 63.72 89 LYS A CA 1
ATOM 663 C C . LYS A 1 89 ? 19.019 0.873 -42.228 1.00 63.72 89 LYS A C 1
ATOM 665 O O . LYS A 1 89 ? 20.118 0.956 -42.747 1.00 63.72 89 LYS A O 1
ATOM 670 N N . THR A 1 90 ? 18.032 1.655 -42.628 1.00 65.88 90 THR A N 1
ATOM 671 C CA . THR A 1 90 ? 18.281 2.723 -43.573 1.00 65.88 90 THR A CA 1
ATOM 672 C C . THR A 1 90 ? 18.834 3.898 -42.792 1.00 65.88 90 THR A C 1
ATOM 674 O O . THR A 1 90 ? 18.162 4.436 -41.913 1.00 65.88 90 THR A O 1
ATOM 677 N N . MET A 1 91 ? 20.055 4.291 -43.120 1.00 71.62 91 MET A N 1
ATOM 678 C CA . MET A 1 91 ? 20.648 5.517 -42.620 1.00 71.62 91 MET A CA 1
ATOM 679 C C . MET A 1 91 ? 20.207 6.679 -43.499 1.00 71.62 91 MET A C 1
ATOM 681 O O . MET A 1 91 ? 20.103 6.559 -44.721 1.00 71.62 91 MET A O 1
ATOM 685 N N . ARG A 1 92 ? 19.904 7.804 -42.853 1.00 76.19 92 ARG A N 1
ATOM 686 C CA . ARG A 1 92 ? 19.585 9.066 -43.512 1.00 76.19 92 ARG A CA 1
ATOM 687 C C . ARG A 1 92 ? 20.427 10.153 -42.876 1.00 76.19 92 ARG A C 1
ATOM 689 O O . ARG A 1 92 ? 20.358 10.352 -41.666 1.00 76.19 92 ARG A O 1
ATOM 696 N N . VAL A 1 93 ? 21.166 10.874 -43.705 1.00 75.31 93 VAL A N 1
ATOM 697 C CA . VAL A 1 93 ? 21.872 12.094 -43.317 1.00 75.31 93 VAL A CA 1
ATOM 698 C C . VAL A 1 93 ? 21.258 13.259 -44.076 1.00 75.31 93 VAL A C 1
ATOM 700 O O . VAL A 1 93 ? 20.864 13.125 -45.232 1.00 75.31 93 VAL A O 1
ATOM 703 N N . SER A 1 94 ? 21.101 14.390 -43.402 1.00 73.50 94 SER A N 1
ATOM 704 C CA . SER A 1 94 ? 20.612 15.631 -44.001 1.00 73.50 94 SER A CA 1
ATOM 705 C C . SER A 1 94 ? 21.665 16.700 -43.767 1.00 73.50 94 SER A C 1
ATOM 707 O O . SER A 1 94 ? 21.937 17.054 -42.620 1.00 73.50 94 SER A O 1
ATOM 709 N N . LEU A 1 95 ? 22.281 17.174 -44.845 1.00 69.94 95 LEU A N 1
ATOM 710 C CA . LEU A 1 95 ? 23.251 18.257 -44.804 1.00 69.94 95 LEU A CA 1
ATOM 711 C C . LEU A 1 95 ? 22.500 19.579 -44.959 1.00 69.94 95 LEU A C 1
ATOM 713 O O . LEU A 1 95 ? 22.081 19.963 -46.049 1.00 69.94 95 LEU A O 1
ATOM 717 N N . GLY A 1 96 ? 22.291 20.262 -43.837 1.00 63.44 96 GLY A N 1
ATOM 718 C CA . GLY A 1 96 ? 21.749 21.616 -43.824 1.00 63.44 96 GLY A CA 1
ATOM 719 C C . GLY A 1 96 ? 22.853 22.653 -44.009 1.00 63.44 96 GLY A C 1
ATOM 720 O O . GLY A 1 96 ? 23.948 22.508 -43.463 1.00 63.44 96 GLY A O 1
ATOM 721 N N . ALA A 1 97 ? 22.563 23.732 -44.735 1.00 58.47 97 ALA A N 1
ATOM 722 C CA . ALA A 1 97 ? 23.401 24.922 -44.686 1.00 58.47 97 ALA A CA 1
ATOM 723 C C . ALA A 1 97 ? 23.312 25.552 -43.288 1.00 58.47 97 ALA A C 1
ATOM 725 O O . ALA A 1 97 ? 22.222 25.679 -42.723 1.00 58.47 97 ALA A O 1
ATOM 726 N N . LEU A 1 98 ? 24.446 25.981 -42.733 1.00 57.41 98 LEU A N 1
ATOM 727 C CA . LEU A 1 98 ? 24.435 26.857 -41.564 1.00 57.41 98 LEU A CA 1
ATOM 728 C C . LEU A 1 98 ? 23.743 28.182 -41.941 1.00 57.41 98 LEU A C 1
ATOM 730 O O . LEU A 1 98 ? 23.923 28.659 -43.067 1.00 57.41 98 LEU A O 1
ATOM 734 N N . PRO A 1 99 ? 22.967 28.799 -41.030 1.00 46.88 99 PRO A N 1
ATOM 735 C CA . PRO A 1 99 ? 22.312 30.074 -41.304 1.00 46.88 99 PRO A CA 1
ATOM 736 C C . PRO A 1 99 ? 23.353 31.122 -41.730 1.00 46.88 99 PRO A C 1
ATOM 738 O O . PRO A 1 99 ? 24.243 31.469 -40.958 1.00 46.88 99 PRO A O 1
ATOM 741 N N . GLY A 1 100 ? 23.251 31.593 -42.979 1.00 52.59 100 GLY A N 1
ATOM 742 C CA . GLY A 1 100 ? 24.198 32.530 -43.601 1.00 52.59 100 GLY A CA 1
ATOM 743 C C . GLY A 1 100 ? 24.888 32.015 -44.871 1.00 52.59 100 GLY A C 1
ATOM 744 O O . GLY A 1 100 ? 25.449 32.823 -45.607 1.00 52.59 100 GLY A O 1
ATOM 745 N N . PHE A 1 101 ? 24.803 30.716 -45.177 1.00 55.59 101 PHE A N 1
ATOM 746 C CA . PHE A 1 101 ? 25.262 30.144 -46.450 1.00 55.59 101 PHE A CA 1
ATOM 747 C C . PHE A 1 101 ? 24.063 29.710 -47.307 1.00 55.59 101 PHE A C 1
ATOM 749 O O . PHE A 1 101 ? 23.181 29.001 -46.835 1.00 55.59 101 PHE A O 1
ATOM 756 N N . LEU A 1 102 ? 24.023 30.138 -48.574 1.00 45.88 102 LEU A N 1
ATOM 757 C CA . LEU A 1 102 ? 22.969 29.793 -49.548 1.00 45.88 102 LEU A CA 1
ATOM 758 C C . LEU A 1 102 ? 23.242 28.471 -50.288 1.00 45.88 102 LEU A C 1
ATOM 760 O O . LEU A 1 102 ? 22.690 28.237 -51.359 1.00 45.88 102 LEU A O 1
ATOM 764 N N . SER A 1 103 ? 24.101 27.613 -49.744 1.00 57.19 103 SER A N 1
ATOM 765 C CA . SER A 1 103 ? 24.422 26.326 -50.354 1.00 57.19 103 SER A CA 1
ATOM 766 C C . SER A 1 103 ? 23.449 25.278 -49.830 1.00 57.19 103 SER A C 1
ATOM 768 O O . SER A 1 103 ? 23.710 24.642 -48.810 1.00 57.19 103 SER A O 1
ATOM 770 N N . ASN A 1 104 ? 22.308 25.085 -50.498 1.00 62.19 104 ASN A N 1
ATOM 771 C CA . ASN A 1 104 ? 21.677 23.776 -50.392 1.00 62.19 104 ASN A CA 1
ATOM 772 C C . ASN A 1 104 ? 22.672 22.803 -51.035 1.00 62.19 104 ASN A C 1
ATOM 774 O O . ASN A 1 104 ? 23.076 23.003 -52.174 1.00 62.19 104 ASN A O 1
ATOM 778 N N . TYR A 1 105 ? 23.122 21.773 -50.321 1.00 66.19 105 TYR A N 1
ATOM 779 C CA . TYR A 1 105 ? 24.028 20.756 -50.876 1.00 66.19 105 TYR A CA 1
ATOM 780 C C . TYR A 1 105 ? 23.315 19.882 -51.935 1.00 66.19 105 TYR A C 1
ATOM 782 O O . TYR A 1 105 ? 23.621 18.710 -52.112 1.00 66.19 105 TYR A O 1
ATOM 790 N N . ALA A 1 106 ? 22.301 20.435 -52.599 1.00 72.81 106 ALA A N 1
ATOM 791 C CA . ALA A 1 106 ? 21.427 19.791 -53.546 1.00 72.81 106 ALA A CA 1
ATOM 792 C C . ALA A 1 106 ? 22.177 19.507 -54.840 1.00 72.81 106 ALA A C 1
ATOM 794 O O . ALA A 1 106 ? 22.784 20.397 -55.435 1.00 72.81 106 ALA A O 1
ATOM 795 N N . GLY A 1 107 ? 22.143 18.251 -55.276 1.00 72.44 107 GLY A N 1
ATOM 796 C CA . GLY A 1 107 ? 22.897 17.806 -56.440 1.00 72.44 107 GLY A CA 1
ATOM 797 C C . GLY A 1 107 ? 24.411 17.776 -56.223 1.00 72.44 107 GLY A C 1
ATOM 798 O O . GLY A 1 107 ? 25.132 17.484 -57.178 1.00 72.44 107 GLY A O 1
ATOM 799 N N . GLU A 1 108 ? 24.915 18.041 -55.007 1.00 78.38 108 GLU A N 1
ATOM 800 C CA . GLU A 1 108 ? 26.347 17.930 -54.752 1.00 78.38 108 GLU A CA 1
ATOM 801 C C . GLU A 1 108 ? 26.780 16.461 -54.837 1.00 78.38 108 GLU A C 1
ATOM 803 O O . GLU A 1 108 ? 26.200 15.592 -54.173 1.00 78.38 108 GLU A O 1
ATOM 808 N N . PRO A 1 109 ? 27.788 16.156 -55.668 1.00 81.31 109 PRO A N 1
ATOM 809 C CA . PRO A 1 109 ? 28.287 14.805 -55.791 1.00 81.31 109 PRO A CA 1
ATOM 810 C C . PRO A 1 109 ? 29.134 14.431 -54.568 1.00 81.31 109 PRO A C 1
ATOM 812 O O . PRO A 1 109 ? 30.019 15.179 -54.138 1.00 81.31 109 PRO A O 1
ATOM 815 N N . TYR A 1 110 ? 28.866 13.249 -54.020 1.00 81.81 110 TYR A N 1
ATOM 816 C CA . TYR A 1 110 ? 29.472 12.744 -52.796 1.00 81.81 110 TYR A CA 1
ATOM 817 C C . TYR A 1 110 ? 30.104 11.364 -52.990 1.00 81.81 110 TYR A C 1
ATOM 819 O O . TYR A 1 110 ? 29.750 10.596 -53.892 1.00 81.81 110 TYR A O 1
ATOM 827 N N . ARG A 1 111 ? 31.025 11.037 -52.084 1.00 85.81 111 ARG A N 1
ATOM 828 C CA . ARG A 1 111 ? 31.581 9.702 -51.869 1.00 85.81 111 ARG A CA 1
ATOM 829 C C . ARG A 1 111 ? 31.276 9.283 -50.442 1.00 85.81 111 ARG A C 1
ATOM 831 O O . ARG A 1 111 ? 31.676 9.956 -49.499 1.00 85.81 111 ARG A O 1
ATOM 838 N N . LEU A 1 112 ? 30.554 8.186 -50.290 1.00 83.88 112 LEU A N 1
ATOM 839 C CA . LEU A 1 112 ? 30.272 7.575 -49.003 1.00 83.88 112 LEU A CA 1
ATOM 840 C C . LEU A 1 112 ? 31.232 6.403 -48.816 1.00 83.88 112 LEU A C 1
ATOM 842 O O . LEU A 1 112 ? 31.300 5.524 -49.673 1.00 83.88 112 LEU A O 1
ATOM 846 N N . LEU A 1 113 ? 31.973 6.394 -47.716 1.00 83.38 113 LEU A N 1
ATOM 847 C CA . LEU A 1 113 ? 32.862 5.316 -47.308 1.00 83.38 113 LEU A CA 1
ATOM 848 C C . LEU A 1 113 ? 32.308 4.661 -46.038 1.00 83.38 113 LEU A C 1
ATOM 850 O O . LEU A 1 113 ? 31.803 5.354 -45.158 1.00 83.38 113 LEU A O 1
ATOM 854 N N . ALA A 1 114 ? 32.417 3.343 -45.941 1.00 81.38 114 ALA A N 1
ATOM 855 C CA . ALA A 1 114 ? 32.111 2.532 -44.767 1.00 81.38 114 ALA A CA 1
ATOM 856 C C . ALA A 1 114 ? 33.428 1.950 -44.241 1.00 81.38 114 ALA A C 1
ATOM 858 O O . ALA A 1 114 ? 34.099 1.242 -44.989 1.00 81.38 114 ALA A O 1
ATOM 859 N N . ASP A 1 115 ? 33.821 2.284 -43.009 1.00 76.44 115 ASP A N 1
ATOM 860 C CA . ASP A 1 115 ? 35.106 1.889 -42.400 1.00 76.44 115 ASP A CA 1
ATOM 861 C C . ASP A 1 115 ? 36.309 2.085 -43.356 1.00 76.44 115 ASP A C 1
ATOM 863 O O . ASP A 1 115 ? 37.100 1.177 -43.599 1.00 76.44 115 ASP A O 1
ATOM 867 N N . ASP A 1 116 ? 36.396 3.277 -43.963 1.00 74.94 116 ASP A N 1
ATOM 868 C CA . ASP A 1 116 ? 37.404 3.687 -44.960 1.00 74.94 116 ASP A CA 1
ATOM 869 C C . ASP A 1 116 ? 37.380 2.942 -46.318 1.00 74.94 116 ASP A C 1
ATOM 871 O O . ASP A 1 116 ? 38.189 3.237 -47.201 1.00 74.94 116 ASP A O 1
ATOM 875 N N . ALA A 1 117 ? 36.413 2.052 -46.564 1.00 79.31 117 ALA A N 1
ATOM 876 C CA . ALA A 1 117 ? 36.159 1.468 -47.883 1.00 79.31 117 ALA A CA 1
ATOM 877 C C . ALA A 1 117 ? 35.060 2.237 -48.632 1.00 79.31 117 ALA A C 1
ATOM 879 O O . ALA A 1 117 ? 33.986 2.479 -48.089 1.00 79.31 117 ALA A O 1
ATOM 880 N N . LEU A 1 118 ? 35.289 2.596 -49.902 1.00 80.94 118 LEU A N 1
ATOM 881 C CA . LEU A 1 118 ? 34.279 3.269 -50.729 1.00 80.94 118 LEU A CA 1
ATOM 882 C C . LEU A 1 118 ? 33.011 2.409 -50.838 1.00 80.94 118 LEU A C 1
ATOM 884 O O . LEU A 1 118 ? 33.028 1.327 -51.424 1.00 80.94 118 LEU A O 1
ATOM 888 N N . LEU A 1 119 ? 31.916 2.912 -50.273 1.00 81.25 119 LEU A N 1
ATOM 889 C CA . LEU A 1 119 ? 30.616 2.259 -50.248 1.00 81.25 119 LEU A CA 1
ATOM 890 C C . LEU A 1 119 ? 29.806 2.614 -51.494 1.00 81.25 119 LEU A C 1
ATOM 892 O O . LEU A 1 119 ? 29.314 1.720 -52.179 1.00 81.25 119 LEU A O 1
ATOM 896 N N . GLU A 1 120 ? 29.668 3.912 -51.772 1.00 79.88 120 GLU A N 1
ATOM 897 C CA . GLU A 1 120 ? 28.826 4.423 -52.853 1.00 79.88 120 GLU A CA 1
ATOM 898 C C . GLU A 1 120 ? 29.253 5.835 -53.273 1.00 79.88 120 GLU A C 1
ATOM 900 O O . GLU A 1 120 ? 29.755 6.617 -52.465 1.00 79.88 120 GLU A O 1
ATOM 905 N N . THR A 1 121 ? 29.029 6.184 -54.539 1.00 83.56 121 THR A N 1
ATOM 906 C CA . THR A 1 121 ? 29.133 7.565 -55.025 1.00 83.56 121 THR A CA 1
ATOM 907 C C . THR A 1 121 ? 27.830 7.976 -55.677 1.00 83.56 121 THR A C 1
ATOM 909 O O . THR A 1 121 ? 27.284 7.212 -56.472 1.00 83.56 121 THR A O 1
ATOM 912 N N . GLY A 1 122 ? 27.368 9.185 -55.399 1.00 82.38 122 GLY A N 1
ATOM 913 C CA . GLY A 1 122 ? 26.090 9.669 -55.903 1.00 82.38 122 GLY A CA 1
ATOM 914 C C . GLY A 1 122 ? 26.008 11.182 -55.836 1.00 82.38 122 GLY A C 1
ATOM 915 O O . GLY A 1 122 ? 27.013 11.856 -55.630 1.00 82.38 122 GLY A O 1
ATOM 916 N N . THR A 1 123 ? 24.805 11.709 -56.008 1.00 84.12 123 THR A N 1
ATOM 917 C CA . THR A 1 123 ? 24.484 13.126 -55.818 1.00 84.12 123 THR A CA 1
ATOM 918 C C . THR A 1 123 ? 23.441 13.256 -54.723 1.00 84.12 123 THR A C 1
ATOM 920 O O . THR A 1 123 ? 22.485 12.480 -54.700 1.00 84.12 123 THR A O 1
ATOM 923 N N . LEU A 1 124 ? 23.623 14.216 -53.821 1.00 79.25 124 LEU A N 1
ATOM 924 C CA . LEU A 1 124 ? 22.642 14.542 -52.786 1.00 79.25 124 LEU A CA 1
ATOM 925 C C . LEU A 1 124 ? 21.320 14.997 -53.421 1.00 79.25 124 LEU A C 1
ATOM 927 O O . LEU A 1 124 ? 21.315 15.597 -54.501 1.00 79.25 124 LEU A O 1
ATOM 931 N N . ASP A 1 125 ? 20.198 14.700 -52.767 1.00 79.62 125 ASP A N 1
ATOM 932 C CA . ASP A 1 125 ? 18.874 15.066 -53.280 1.00 79.62 125 ASP A CA 1
ATOM 933 C C . ASP A 1 125 ? 18.614 16.586 -53.235 1.00 79.62 125 ASP A C 1
ATOM 935 O O . ASP A 1 125 ? 19.412 17.355 -52.702 1.00 79.62 125 ASP A O 1
ATOM 939 N N . GLU A 1 126 ? 17.481 17.047 -53.780 1.00 73.12 126 GLU A N 1
ATOM 940 C CA . GLU A 1 126 ? 17.099 18.475 -53.804 1.00 73.12 126 GLU A CA 1
ATOM 941 C C . GLU A 1 126 ? 17.041 19.135 -52.410 1.00 73.12 126 GLU A C 1
ATOM 943 O O . GLU A 1 126 ? 17.057 20.362 -52.294 1.00 73.12 126 GLU A O 1
ATOM 948 N N . GLN A 1 127 ? 16.986 18.331 -51.344 1.00 68.44 127 GLN A N 1
ATOM 949 C CA . GLN A 1 127 ? 16.938 18.765 -49.951 1.00 68.44 127 GLN A CA 1
ATOM 950 C C . GLN A 1 127 ? 18.295 18.618 -49.236 1.00 68.44 127 GLN A C 1
ATOM 952 O O . GLN A 1 127 ? 18.359 18.836 -48.024 1.00 68.44 127 GLN A O 1
ATOM 957 N N . GLY A 1 128 ? 19.370 18.258 -49.950 1.00 71.12 128 GLY A N 1
ATOM 958 C CA . GLY A 1 128 ? 20.698 18.032 -49.373 1.00 71.12 128 GLY A CA 1
ATOM 959 C C . GLY A 1 128 ? 20.771 16.764 -48.519 1.00 71.12 128 GLY A C 1
ATOM 960 O O . GLY A 1 128 ? 21.526 16.710 -47.547 1.00 71.12 128 GLY A O 1
ATOM 961 N N . GLN A 1 129 ? 19.952 15.758 -48.820 1.00 76.81 129 GLN A N 1
ATOM 962 C CA . GLN A 1 129 ? 19.875 14.521 -48.055 1.00 76.81 129 GLN A CA 1
ATOM 963 C C . GLN A 1 129 ? 20.392 13.330 -48.846 1.00 76.81 129 GLN A C 1
ATOM 965 O O . GLN A 1 129 ? 20.356 13.273 -50.077 1.00 76.81 129 GLN A O 1
ATOM 970 N N . LEU A 1 130 ? 20.871 12.357 -48.084 1.00 80.31 130 LEU A N 1
ATOM 971 C CA . LEU A 1 130 ? 21.373 11.089 -48.572 1.00 80.31 130 LEU A CA 1
ATOM 972 C C . LEU A 1 130 ? 20.772 9.976 -47.716 1.00 80.31 130 LEU A C 1
ATOM 974 O O . LEU A 1 130 ? 20.772 10.043 -46.483 1.00 80.31 130 LEU A O 1
ATOM 978 N N . LYS A 1 131 ? 20.256 8.948 -48.388 1.00 81.00 131 LYS A N 1
ATOM 979 C CA . LYS A 1 131 ? 19.657 7.756 -47.793 1.00 81.00 131 LYS A CA 1
ATOM 980 C C . LYS A 1 131 ? 20.376 6.516 -48.322 1.00 81.00 131 LYS A C 1
ATOM 982 O O . LYS A 1 131 ? 20.369 6.300 -49.528 1.00 81.00 131 LYS A O 1
ATOM 987 N N . TRP A 1 132 ? 20.940 5.698 -47.438 1.00 80.69 132 TRP A N 1
ATOM 988 C CA . TRP A 1 132 ? 21.635 4.461 -47.812 1.00 80.69 132 TRP A CA 1
ATOM 989 C C . TRP A 1 132 ? 21.244 3.298 -46.902 1.00 80.69 132 TRP A C 1
ATOM 991 O O . TRP A 1 132 ? 20.800 3.485 -45.766 1.00 80.69 132 TRP A O 1
ATOM 1001 N N . GLU A 1 133 ? 21.386 2.076 -47.408 1.00 77.06 133 GLU A N 1
ATOM 1002 C CA . GLU A 1 133 ? 21.220 0.874 -46.592 1.00 77.06 133 GLU A CA 1
ATOM 1003 C C . GLU A 1 133 ? 22.482 0.664 -45.743 1.00 77.06 133 GLU A C 1
ATOM 1005 O O . GLU A 1 133 ? 23.593 0.561 -46.266 1.00 77.06 133 GLU A O 1
ATOM 1010 N N . HIS A 1 134 ? 22.317 0.629 -44.421 1.00 75.12 134 HIS A N 1
ATOM 1011 C CA . HIS A 1 134 ? 23.389 0.290 -43.496 1.00 75.12 134 HIS A CA 1
ATOM 1012 C C . HIS A 1 134 ? 23.798 -1.162 -43.708 1.00 75.12 134 HIS A C 1
ATOM 1014 O O . HIS A 1 134 ? 22.952 -2.059 -43.738 1.00 75.12 134 HIS A O 1
ATOM 1020 N N . ARG A 1 135 ? 25.106 -1.385 -43.808 1.00 68.06 135 ARG A N 1
ATOM 1021 C CA . ARG A 1 135 ? 25.686 -2.723 -43.817 1.00 68.06 135 ARG A CA 1
ATOM 1022 C C . ARG A 1 135 ? 25.986 -3.150 -42.387 1.00 68.06 135 ARG A C 1
ATOM 1024 O O . ARG A 1 135 ? 26.647 -2.419 -41.655 1.00 68.06 135 ARG A O 1
ATOM 1031 N N . ASP A 1 136 ? 25.499 -4.330 -42.009 1.00 63.38 136 ASP A N 1
ATOM 1032 C CA . ASP A 1 136 ? 25.828 -4.928 -40.718 1.00 63.38 136 ASP A CA 1
ATOM 1033 C C . ASP A 1 136 ? 27.349 -5.119 -40.613 1.00 63.38 136 ASP A C 1
ATOM 1035 O O . ASP A 1 136 ? 27.990 -5.631 -41.533 1.00 63.38 136 ASP A O 1
ATOM 1039 N N . GLY A 1 137 ? 27.925 -4.668 -39.498 1.00 66.56 137 GLY A N 1
ATOM 1040 C CA . GLY A 1 137 ? 29.370 -4.657 -39.268 1.00 66.56 137 GLY A CA 1
ATOM 1041 C C . GLY A 1 137 ? 30.059 -3.317 -39.542 1.00 66.56 137 GLY A C 1
ATOM 1042 O O . GLY A 1 137 ? 31.214 -3.181 -39.149 1.00 66.56 137 GLY A O 1
ATOM 1043 N N . THR A 1 138 ? 29.377 -2.325 -40.137 1.00 70.56 138 THR A N 1
ATOM 1044 C CA . THR A 1 138 ? 29.949 -0.983 -40.331 1.00 70.56 138 THR A CA 1
ATOM 1045 C C . THR A 1 138 ? 29.736 -0.089 -39.119 1.00 70.56 138 THR A C 1
ATOM 1047 O O . THR A 1 138 ? 28.600 0.258 -38.793 1.00 70.56 138 THR A O 1
ATOM 1050 N N . GLN A 1 139 ? 30.832 0.339 -38.493 1.00 67.75 139 GLN A N 1
ATOM 1051 C CA . GLN A 1 139 ? 30.799 1.187 -37.296 1.00 67.75 139 GLN A CA 1
ATOM 1052 C C . GLN A 1 139 ? 30.885 2.675 -37.651 1.00 67.75 139 GLN A C 1
ATOM 1054 O O . GLN A 1 139 ? 30.304 3.515 -36.957 1.00 67.75 139 GLN A O 1
ATOM 1059 N N . LYS A 1 140 ? 31.565 3.010 -38.755 1.00 78.06 140 LYS A N 1
ATOM 1060 C CA . LYS A 1 140 ? 31.807 4.398 -39.151 1.00 78.06 140 LYS A CA 1
ATOM 1061 C C . LYS A 1 140 ? 31.502 4.630 -40.625 1.00 78.06 140 LYS A C 1
ATOM 1063 O O . LYS A 1 140 ? 32.015 3.931 -41.498 1.00 78.06 140 LYS A O 1
ATOM 1068 N N . TYR A 1 141 ? 30.721 5.669 -40.910 1.00 81.75 141 TYR A N 1
ATOM 1069 C CA . TYR A 1 141 ? 30.524 6.169 -42.268 1.00 81.75 141 TYR A CA 1
ATOM 1070 C C . TYR A 1 141 ? 31.241 7.505 -42.446 1.00 81.75 141 TYR A C 1
ATOM 1072 O O . TYR A 1 141 ? 31.097 8.411 -41.631 1.00 81.75 141 TYR A O 1
ATOM 1080 N N . THR A 1 142 ? 32.000 7.644 -43.527 1.00 82.56 142 THR A N 1
ATOM 1081 C CA . THR A 1 142 ? 32.651 8.900 -43.905 1.00 82.56 142 THR A CA 1
ATOM 1082 C C . THR A 1 142 ? 32.027 9.407 -45.195 1.00 82.56 142 THR A C 1
ATOM 1084 O O . THR A 1 142 ? 32.065 8.723 -46.214 1.00 82.56 142 THR A O 1
ATOM 1087 N N . LEU A 1 143 ? 31.460 10.606 -45.164 1.00 83.06 143 LEU A N 1
ATOM 1088 C CA . LEU A 1 143 ? 30.903 11.281 -46.328 1.00 83.06 143 LEU A CA 1
ATOM 1089 C C . LEU A 1 143 ? 31.870 12.369 -46.797 1.00 83.06 143 LEU A C 1
ATOM 1091 O O . LEU A 1 143 ? 32.097 13.339 -46.080 1.00 83.06 143 LEU A O 1
ATOM 1095 N N . GLU A 1 144 ? 32.419 12.225 -47.997 1.00 81.56 144 GLU A N 1
ATOM 1096 C CA . GLU A 1 144 ? 33.287 13.214 -48.640 1.00 81.56 144 GLU A CA 1
ATOM 1097 C C . GLU A 1 144 ? 32.552 13.874 -49.808 1.00 81.56 144 GLU A C 1
ATOM 1099 O O . GLU A 1 144 ? 32.163 13.214 -50.773 1.00 81.56 144 GLU A O 1
ATOM 1104 N N . LEU A 1 145 ? 32.367 15.188 -49.733 1.00 80.50 145 LEU A N 1
ATOM 1105 C CA . LEU A 1 145 ? 31.843 15.991 -50.832 1.00 80.50 145 LEU A CA 1
ATOM 1106 C C . LEU A 1 145 ? 32.982 16.393 -51.771 1.00 80.50 145 LEU A C 1
ATOM 1108 O O . LEU A 1 145 ? 34.101 16.670 -51.333 1.00 80.50 145 LEU A O 1
ATOM 1112 N N . LEU A 1 146 ? 32.701 16.496 -53.071 1.00 75.12 146 LEU A N 1
ATOM 1113 C CA . LEU A 1 146 ? 33.671 17.001 -54.060 1.00 75.12 146 LEU A CA 1
ATOM 1114 C C . LEU A 1 146 ? 34.070 18.465 -53.831 1.00 75.12 146 LEU A C 1
ATOM 1116 O O . LEU A 1 146 ? 35.123 18.897 -54.294 1.00 75.12 146 LEU A O 1
ATOM 1120 N N . THR A 1 147 ? 33.270 19.201 -53.065 1.00 67.56 147 THR A N 1
ATOM 1121 C CA . THR A 1 147 ? 33.580 20.536 -52.543 1.00 67.56 147 THR A CA 1
ATOM 1122 C C . THR A 1 147 ? 34.686 20.526 -51.475 1.00 67.56 147 THR A C 1
ATOM 1124 O O . THR A 1 147 ? 35.135 21.586 -51.045 1.00 67.56 147 THR A O 1
ATOM 1127 N N . GLY A 1 148 ? 35.182 19.341 -51.090 1.00 67.75 148 GLY A N 1
ATOM 1128 C CA . GLY A 1 148 ? 36.305 19.136 -50.170 1.00 67.75 148 GLY A CA 1
ATOM 1129 C C . GLY A 1 148 ? 35.891 18.937 -48.711 1.00 67.75 148 GLY A C 1
ATOM 1130 O O . GLY A 1 148 ? 36.751 18.773 -47.848 1.00 67.75 148 GLY A O 1
ATOM 1131 N N . GLN A 1 149 ? 34.590 18.947 -48.417 1.00 73.50 149 GLN A N 1
ATOM 1132 C CA . GLN A 1 149 ? 34.072 18.805 -47.061 1.00 73.50 149 GLN A CA 1
ATOM 1133 C C . GLN A 1 149 ? 33.885 17.326 -46.698 1.00 73.50 149 GLN A C 1
ATOM 1135 O O . GLN A 1 149 ? 33.245 16.576 -47.433 1.00 73.50 149 GLN A O 1
ATOM 1140 N N . ARG A 1 150 ? 34.438 16.909 -45.555 1.00 78.06 150 ARG A N 1
ATOM 1141 C CA . ARG A 1 150 ? 34.366 15.535 -45.037 1.00 78.06 150 ARG A CA 1
ATOM 1142 C C . ARG A 1 150 ? 33.579 15.505 -43.729 1.00 78.06 150 ARG A C 1
ATOM 1144 O O . ARG A 1 150 ? 33.878 16.273 -42.817 1.00 78.06 150 ARG A O 1
ATOM 1151 N N . PHE A 1 151 ? 32.607 14.606 -43.634 1.00 75.25 151 PHE A N 1
ATOM 1152 C CA . PHE A 1 151 ? 31.783 14.381 -42.448 1.00 75.25 151 PHE A CA 1
ATOM 1153 C C . PHE A 1 151 ? 31.948 12.944 -41.963 1.00 75.25 151 PHE A C 1
ATOM 1155 O O . PHE A 1 151 ? 31.851 12.006 -42.751 1.00 75.25 151 PHE A O 1
ATOM 1162 N N . GLU A 1 152 ? 32.168 12.771 -40.665 1.00 77.31 152 GLU A N 1
ATOM 1163 C CA . GLU A 1 152 ? 32.256 11.460 -40.025 1.00 77.31 152 GLU A CA 1
ATOM 1164 C C . GLU A 1 152 ? 30.960 11.183 -39.259 1.00 77.31 152 GLU A C 1
ATOM 1166 O O . GLU A 1 152 ? 30.484 12.033 -38.505 1.00 77.31 152 GLU A O 1
ATOM 1171 N N . LEU A 1 153 ? 30.365 10.017 -39.495 1.00 76.88 153 LEU A N 1
ATOM 1172 C CA . LEU A 1 153 ? 29.083 9.597 -38.945 1.00 76.88 153 LEU A CA 1
ATOM 1173 C C . LEU A 1 153 ? 29.279 8.284 -38.182 1.00 76.88 153 LEU A C 1
ATOM 1175 O O . LEU A 1 153 ? 29.565 7.245 -38.784 1.00 76.88 153 LEU A O 1
ATOM 1179 N N . ASP A 1 154 ? 29.094 8.331 -36.867 1.00 71.69 154 ASP A N 1
ATOM 1180 C CA . ASP A 1 154 ? 29.135 7.143 -36.018 1.00 71.69 154 ASP A CA 1
ATOM 1181 C C . ASP A 1 154 ? 27.812 6.380 -36.129 1.00 71.69 154 ASP A C 1
ATOM 1183 O O . ASP A 1 154 ? 26.736 6.902 -35.807 1.00 71.69 154 ASP A O 1
ATOM 1187 N N . ALA A 1 155 ? 27.873 5.126 -36.569 1.00 64.31 155 ALA A N 1
ATOM 1188 C CA . ALA A 1 155 ? 26.713 4.251 -36.570 1.00 64.31 155 ALA A CA 1
ATOM 1189 C C . ALA A 1 155 ? 26.520 3.686 -35.155 1.00 64.31 155 ALA A C 1
ATOM 1191 O O . ALA A 1 155 ? 27.015 2.613 -34.831 1.00 64.31 155 ALA A O 1
ATOM 1192 N N . GLN A 1 156 ? 25.815 4.413 -34.282 1.00 55.06 156 GLN A N 1
ATOM 1193 C CA . GLN A 1 156 ? 25.480 3.880 -32.958 1.00 55.06 156 GLN A CA 1
ATOM 1194 C C . GLN A 1 156 ? 24.554 2.661 -33.095 1.00 55.06 156 GLN A C 1
ATOM 1196 O O . GLN A 1 156 ? 23.398 2.794 -33.507 1.00 55.06 156 GLN A O 1
ATOM 1201 N N . GLU A 1 157 ? 25.026 1.480 -32.685 1.00 48.62 157 GLU A N 1
ATOM 1202 C CA . GLU A 1 157 ? 24.180 0.315 -32.413 1.00 48.62 157 GLU A CA 1
ATOM 1203 C C . GLU A 1 157 ? 23.319 0.605 -31.178 1.00 48.62 157 GLU A C 1
ATOM 1205 O O . GLU A 1 157 ? 23.595 0.173 -30.065 1.00 48.62 157 GLU A O 1
ATOM 1210 N N . ARG A 1 158 ? 22.245 1.374 -31.355 1.00 43.06 158 ARG A N 1
ATOM 1211 C CA . ARG A 1 158 ? 21.324 1.774 -30.277 1.00 43.06 158 ARG A CA 1
ATOM 1212 C C . ARG A 1 158 ? 20.444 0.626 -29.745 1.00 43.06 158 ARG A C 1
ATOM 1214 O O . ARG A 1 158 ? 19.391 0.875 -29.168 1.00 43.06 158 ARG A O 1
ATOM 1221 N N . PHE A 1 159 ? 20.877 -0.615 -29.956 1.00 43.25 159 PHE A N 1
ATOM 1222 C CA . PHE A 1 159 ? 20.273 -1.841 -29.445 1.00 43.25 159 PHE A CA 1
ATOM 1223 C C . PHE A 1 159 ? 21.277 -2.638 -28.602 1.00 43.25 159 PHE A C 1
ATOM 1225 O O . PHE A 1 159 ? 21.279 -3.864 -28.628 1.00 43.25 159 PHE A O 1
ATOM 1232 N N . SER A 1 160 ? 22.142 -1.975 -27.841 1.00 41.72 160 SER A N 1
ATOM 1233 C CA . SER A 1 160 ? 22.641 -2.590 -26.616 1.00 41.72 160 SER A CA 1
ATOM 1234 C C . SER A 1 160 ? 21.468 -2.639 -25.635 1.00 41.72 160 SER A C 1
ATOM 1236 O O . SER A 1 160 ? 20.965 -1.600 -25.213 1.00 41.72 160 SER A O 1
ATOM 1238 N N . GLU A 1 161 ? 20.971 -3.844 -25.332 1.00 43.91 161 GLU A N 1
ATOM 1239 C CA . GLU A 1 161 ? 20.049 -4.078 -24.215 1.00 43.91 161 GLU A CA 1
ATOM 1240 C C . GLU A 1 161 ? 20.670 -3.484 -22.950 1.00 43.91 161 GLU A C 1
ATOM 1242 O O . GLU A 1 161 ? 21.573 -4.064 -22.344 1.00 43.91 161 GLU A O 1
ATOM 1247 N N . ASP A 1 162 ? 20.207 -2.299 -22.569 1.00 40.47 162 ASP A N 1
ATOM 1248 C CA . ASP A 1 162 ? 20.653 -1.642 -21.355 1.00 40.47 162 ASP A CA 1
ATOM 1249 C C . ASP A 1 162 ? 20.057 -2.422 -20.173 1.00 40.47 162 ASP A C 1
ATOM 1251 O O . ASP A 1 162 ? 18.886 -2.273 -19.800 1.00 40.47 162 ASP A O 1
ATOM 1255 N N . ALA A 1 163 ? 20.852 -3.349 -19.632 1.00 50.16 163 ALA A N 1
ATOM 1256 C CA . ALA A 1 163 ? 20.458 -4.286 -18.580 1.00 50.16 163 ALA A CA 1
ATOM 1257 C C . ALA A 1 163 ? 19.914 -3.581 -17.320 1.00 50.16 163 ALA A C 1
ATOM 1259 O O . ALA A 1 163 ? 19.188 -4.189 -16.526 1.00 50.16 163 ALA A O 1
ATOM 1260 N N . ASP A 1 164 ? 20.233 -2.296 -17.163 1.00 48.88 164 ASP A N 1
ATOM 1261 C CA . ASP A 1 164 ? 19.845 -1.472 -16.026 1.00 48.88 164 ASP A CA 1
ATOM 1262 C C . ASP A 1 164 ? 18.379 -1.006 -16.111 1.00 48.88 164 ASP A C 1
ATOM 1264 O O . ASP A 1 164 ? 17.640 -1.049 -15.123 1.00 48.88 164 ASP A O 1
ATOM 1268 N N . THR A 1 165 ? 17.879 -0.685 -17.314 1.00 50.91 165 THR A N 1
ATOM 1269 C CA . THR A 1 165 ? 16.474 -0.261 -17.488 1.00 50.91 165 THR A CA 1
ATOM 1270 C C . THR A 1 165 ? 15.507 -1.426 -17.233 1.00 50.91 165 THR A C 1
ATOM 1272 O O . THR A 1 165 ? 14.436 -1.251 -16.646 1.00 50.91 165 THR A O 1
ATOM 1275 N N . GLY A 1 166 ? 15.912 -2.652 -17.585 1.00 52.28 166 GLY A N 1
ATOM 1276 C CA . GLY A 1 166 ? 15.110 -3.858 -17.372 1.00 52.28 166 GLY A CA 1
ATOM 1277 C C . GLY A 1 166 ? 14.921 -4.242 -15.897 1.00 52.28 166 GLY A C 1
ATOM 1278 O O . GLY A 1 166 ? 13.865 -4.770 -15.536 1.00 52.28 166 GLY A O 1
ATOM 1279 N N . GLN A 1 167 ? 15.902 -3.980 -15.025 1.00 51.28 167 GLN A N 1
ATOM 1280 C CA . GLN A 1 167 ? 15.796 -4.312 -13.595 1.00 51.28 167 GLN A CA 1
ATOM 1281 C C . GLN A 1 167 ? 14.844 -3.376 -12.848 1.00 51.28 167 GLN A C 1
ATOM 1283 O O . GLN A 1 167 ? 14.003 -3.850 -12.079 1.00 51.28 167 GLN A O 1
ATOM 1288 N N . VAL A 1 168 ? 14.908 -2.071 -13.121 1.00 53.94 168 VAL A N 1
ATOM 1289 C CA . VAL A 1 168 ? 14.003 -1.078 -12.515 1.00 53.94 168 VAL A CA 1
ATOM 1290 C C . VAL A 1 168 ? 12.551 -1.342 -12.925 1.00 53.94 168 VAL A C 1
ATOM 1292 O O . VAL A 1 168 ? 11.643 -1.274 -12.088 1.00 53.94 168 VAL A O 1
ATOM 1295 N N . GLN A 1 169 ? 12.326 -1.739 -14.183 1.00 55.25 169 GLN A N 1
ATOM 1296 C CA . GLN A 1 169 ? 11.005 -2.127 -14.683 1.00 55.25 169 GLN A CA 1
ATOM 1297 C C . GLN A 1 169 ? 10.472 -3.390 -13.978 1.00 55.25 169 GLN A C 1
ATOM 1299 O O . GLN A 1 169 ? 9.306 -3.435 -13.581 1.00 55.25 169 GLN A O 1
ATOM 1304 N N . LYS A 1 170 ? 11.328 -4.404 -13.767 1.00 56.38 170 LYS A N 1
ATOM 1305 C CA . LYS A 1 170 ? 10.967 -5.656 -13.071 1.00 56.38 170 LYS A CA 1
ATOM 1306 C C . LYS A 1 170 ? 10.609 -5.422 -11.601 1.00 56.38 170 LYS A C 1
ATOM 1308 O O . LYS A 1 170 ? 9.597 -5.947 -11.143 1.00 56.38 170 LYS A O 1
ATOM 1313 N N . LEU A 1 171 ? 11.385 -4.607 -10.886 1.00 55.97 171 LEU A N 1
ATOM 1314 C CA . LEU A 1 171 ? 11.123 -4.264 -9.482 1.00 55.97 171 LEU A CA 1
ATOM 1315 C C . LEU A 1 171 ? 9.843 -3.427 -9.331 1.00 55.97 171 LEU A C 1
ATOM 1317 O O . LEU A 1 171 ? 9.020 -3.703 -8.456 1.00 55.97 171 LEU A O 1
ATOM 1321 N N . SER A 1 172 ? 9.612 -2.487 -10.252 1.00 58.50 172 SER A N 1
ATOM 1322 C CA . SER A 1 172 ? 8.380 -1.686 -10.292 1.00 58.50 172 SER A CA 1
ATOM 1323 C C . SER A 1 172 ? 7.132 -2.551 -10.506 1.00 58.50 172 SER A C 1
ATOM 1325 O O . SER A 1 172 ? 6.111 -2.340 -9.847 1.00 58.50 172 SER A O 1
ATOM 1327 N N . ASN A 1 173 ? 7.217 -3.566 -11.373 1.00 57.66 173 ASN A N 1
ATOM 1328 C CA . ASN A 1 173 ? 6.129 -4.522 -11.611 1.00 57.66 173 ASN A CA 1
ATOM 1329 C C . ASN A 1 173 ? 5.875 -5.457 -10.414 1.00 57.66 173 ASN A C 1
ATOM 1331 O O . ASN A 1 173 ? 4.761 -5.946 -10.244 1.00 57.66 173 ASN A O 1
ATOM 1335 N N . GLN A 1 174 ? 6.874 -5.659 -9.551 1.00 57.12 174 GLN A N 1
ATOM 1336 C CA . GLN A 1 174 ? 6.748 -6.386 -8.282 1.00 57.12 174 GLN A CA 1
ATOM 1337 C C . GLN A 1 174 ? 6.259 -5.497 -7.125 1.00 57.12 174 GLN A C 1
ATOM 1339 O O . GLN A 1 174 ? 6.238 -5.928 -5.976 1.00 57.12 174 GLN A O 1
ATOM 1344 N N . GLY A 1 175 ? 5.845 -4.258 -7.414 1.00 51.19 175 GLY A N 1
ATOM 1345 C CA . GLY A 1 175 ? 5.297 -3.335 -6.420 1.00 51.19 175 GLY A CA 1
ATOM 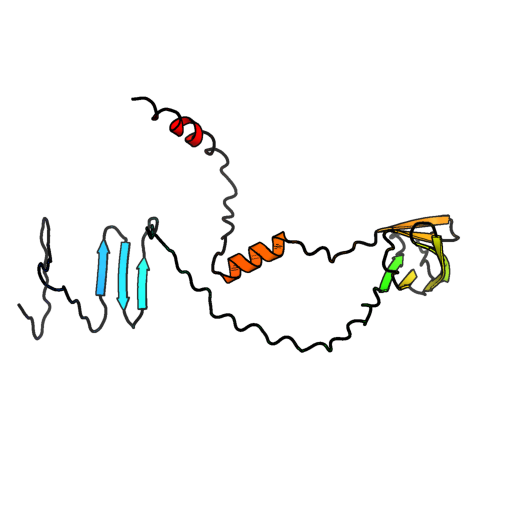1346 C C . GLY A 1 175 ? 6.343 -2.510 -5.667 1.00 51.19 175 GLY A C 1
ATOM 1347 O O . GLY A 1 175 ? 5.968 -1.689 -4.832 1.00 51.19 175 GLY A O 1
ATOM 1348 N N . TYR A 1 176 ? 7.633 -2.650 -5.985 1.00 54.94 176 TYR A N 1
ATOM 1349 C CA . TYR A 1 176 ? 8.687 -1.797 -5.441 1.00 54.94 176 TYR A CA 1
ATOM 1350 C C . TYR A 1 176 ? 8.793 -0.518 -6.272 1.00 54.94 176 TYR A C 1
ATOM 1352 O O . TYR A 1 176 ? 9.513 -0.464 -7.267 1.00 54.94 176 TYR A O 1
ATOM 1360 N N . ARG A 1 177 ? 8.072 0.533 -5.870 1.00 56.94 177 ARG A N 1
ATOM 1361 C CA . ARG A 1 177 ? 8.333 1.889 -6.371 1.00 56.94 177 ARG A CA 1
ATOM 1362 C C . ARG A 1 177 ? 9.308 2.580 -5.433 1.00 56.94 177 ARG A C 1
ATOM 1364 O O . ARG A 1 177 ? 8.962 2.881 -4.292 1.00 56.94 177 ARG A O 1
ATOM 1371 N N . SER A 1 178 ? 10.502 2.882 -5.924 1.00 45.97 178 SER A N 1
ATOM 1372 C CA . SER A 1 178 ? 11.308 3.949 -5.345 1.00 45.97 178 SER A CA 1
ATOM 1373 C C . SER A 1 178 ? 10.578 5.265 -5.609 1.00 45.97 178 SER A C 1
ATOM 1375 O O . SER A 1 178 ? 10.433 5.695 -6.751 1.00 45.97 178 SER A O 1
ATOM 1377 N N . LEU A 1 179 ? 10.066 5.900 -4.557 1.00 38.16 179 LEU A N 1
ATOM 1378 C CA . LEU A 1 179 ? 9.725 7.314 -4.638 1.00 38.16 179 LEU A CA 1
ATOM 1379 C C . LEU A 1 179 ? 11.059 8.069 -4.673 1.00 38.16 179 LEU A C 1
ATOM 1381 O O . LEU A 1 179 ? 11.813 7.958 -3.701 1.00 38.16 179 LEU A O 1
ATOM 1385 N N . PRO A 1 180 ? 11.397 8.811 -5.744 1.00 35.53 180 PRO A N 1
ATOM 1386 C CA . PRO A 1 180 ? 12.459 9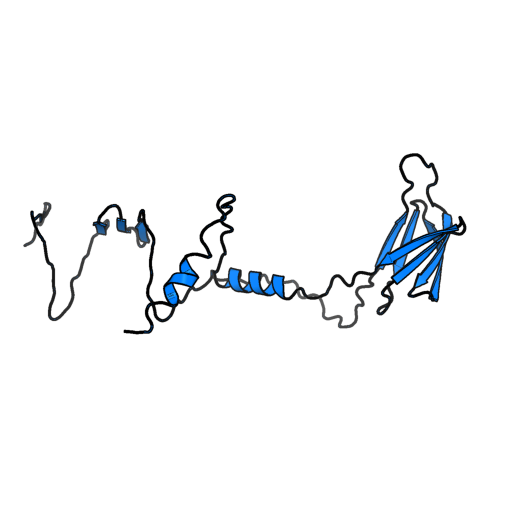.791 -5.639 1.00 35.53 180 PRO A CA 1
ATOM 1387 C C . PRO A 1 180 ? 11.970 10.839 -4.642 1.00 35.53 180 PRO A C 1
ATOM 1389 O O . PRO A 1 180 ? 11.130 11.683 -4.949 1.00 35.53 180 PRO A O 1
ATOM 1392 N N . SER A 1 181 ? 12.454 10.740 -3.407 1.00 35.91 181 SER A N 1
ATOM 1393 C CA . SER A 1 181 ? 12.433 11.874 -2.504 1.00 35.91 181 SER A CA 1
ATOM 1394 C C . SER A 1 181 ? 13.330 12.920 -3.148 1.00 35.91 181 SER A C 1
ATOM 1396 O O . SER A 1 181 ? 14.555 12.820 -3.081 1.00 35.91 181 SER A O 1
ATOM 1398 N N . THR A 1 182 ? 12.736 13.908 -3.814 1.00 36.94 182 THR A N 1
ATOM 1399 C CA . THR A 1 182 ? 13.397 15.195 -4.030 1.00 36.94 182 THR A CA 1
ATOM 1400 C C . THR A 1 182 ? 13.522 15.857 -2.659 1.00 36.94 182 THR A C 1
ATOM 1402 O O . THR A 1 182 ? 12.776 16.766 -2.312 1.00 36.94 182 THR A O 1
ATOM 1405 N N . ALA A 1 183 ? 14.437 15.337 -1.848 1.00 33.09 183 ALA A N 1
ATOM 1406 C CA . ALA A 1 183 ? 15.030 16.031 -0.724 1.00 33.09 183 ALA A CA 1
ATOM 1407 C C . ALA A 1 183 ? 16.370 16.566 -1.226 1.00 33.09 183 ALA A C 1
ATOM 1409 O O . ALA A 1 183 ? 17.439 16.036 -0.926 1.00 33.09 183 ALA A O 1
ATOM 1410 N N . ASP A 1 184 ? 16.280 17.583 -2.080 1.00 34.69 184 ASP A N 1
ATOM 1411 C CA . ASP A 1 184 ? 17.395 18.491 -2.277 1.00 34.69 184 ASP A CA 1
ATOM 1412 C C . ASP A 1 184 ? 17.593 19.257 -0.961 1.00 34.69 184 ASP A C 1
ATOM 1414 O O . ASP A 1 184 ? 16.634 19.768 -0.377 1.00 34.69 184 ASP A O 1
ATOM 1418 N N . GLY A 1 185 ? 18.829 19.273 -0.468 1.00 39.00 185 GLY A N 1
ATOM 1419 C CA . GLY A 1 185 ? 19.211 19.949 0.770 1.00 39.00 185 GLY A CA 1
ATOM 1420 C C . GLY A 1 185 ? 19.130 19.094 2.038 1.00 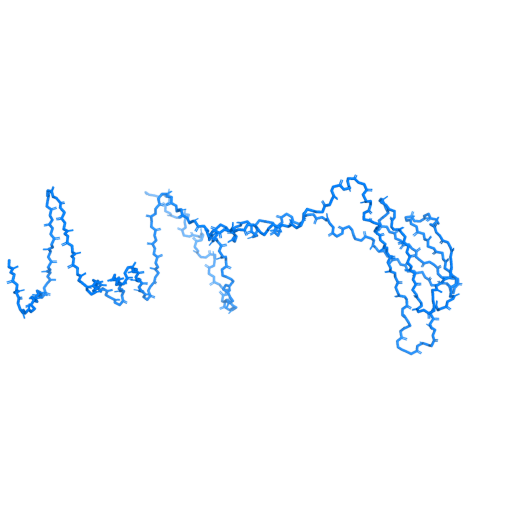39.00 185 GLY A C 1
ATOM 1421 O O . GLY A 1 185 ? 18.172 19.182 2.796 1.00 39.00 185 GLY A O 1
ATOM 1422 N N . LEU A 1 186 ? 20.184 18.311 2.292 1.00 35.62 186 LEU A N 1
ATOM 1423 C CA . LEU A 1 186 ? 21.005 18.311 3.521 1.00 35.62 186 LEU A CA 1
ATOM 1424 C C . LEU A 1 186 ? 21.945 17.093 3.478 1.00 35.62 186 LEU A C 1
ATOM 1426 O O . LEU A 1 186 ? 21.756 16.074 4.141 1.00 35.62 186 LEU A O 1
ATOM 1430 N N . GLN A 1 187 ? 23.001 17.218 2.671 1.00 43.59 187 GLN A N 1
ATOM 1431 C CA . GLN A 1 187 ? 24.233 16.474 2.906 1.00 43.59 187 GLN A CA 1
ATOM 1432 C C . GLN A 1 187 ? 24.765 16.900 4.278 1.00 43.59 187 GLN A C 1
ATOM 1434 O O . GLN A 1 187 ? 25.091 18.066 4.453 1.00 43.59 187 GLN A O 1
ATOM 1439 N N . HIS A 1 188 ? 24.759 15.987 5.249 1.00 43.56 188 HIS A N 1
ATOM 1440 C CA . HIS A 1 188 ? 25.810 15.748 6.250 1.00 43.56 188 HIS A CA 1
ATOM 1441 C C . HIS A 1 188 ? 25.239 14.856 7.362 1.00 43.56 188 HIS A C 1
ATOM 1443 O O . HIS A 1 188 ? 24.412 15.280 8.161 1.00 43.56 188 HIS A O 1
ATOM 1449 N N . GLY A 1 189 ? 25.701 13.604 7.423 1.00 34.75 189 GLY A N 1
ATOM 1450 C CA . GLY A 1 189 ? 25.351 12.691 8.518 1.00 34.75 189 GLY A CA 1
ATOM 1451 C C . GLY A 1 189 ? 25.722 11.219 8.314 1.00 34.75 189 GLY A C 1
ATOM 1452 O O . GLY A 1 189 ? 25.627 10.443 9.258 1.00 34.75 189 GLY A O 1
ATOM 1453 N N . GLY A 1 190 ? 26.173 10.820 7.117 1.00 38.25 190 GLY A N 1
ATOM 1454 C CA . GLY A 1 190 ? 26.519 9.425 6.802 1.00 38.25 190 GLY A CA 1
ATOM 1455 C C . GLY A 1 190 ? 27.780 8.879 7.488 1.00 38.25 190 GLY A C 1
ATOM 1456 O O . GLY A 1 190 ? 27.895 7.668 7.661 1.00 38.25 190 GLY A O 1
ATOM 1457 N N . ASP A 1 191 ? 28.687 9.744 7.951 1.00 40.28 191 ASP A N 1
ATOM 1458 C CA . ASP A 1 191 ? 29.991 9.306 8.475 1.00 40.28 191 ASP A CA 1
ATOM 1459 C C . ASP A 1 191 ? 30.036 9.137 10.004 1.00 40.28 191 ASP A C 1
ATOM 1461 O O . ASP A 1 191 ? 30.934 8.482 10.530 1.00 40.28 191 ASP A O 1
ATOM 1465 N N . ALA A 1 192 ? 29.033 9.632 10.741 1.00 42.75 192 ALA A N 1
ATOM 1466 C CA . ALA A 1 192 ? 28.996 9.509 12.204 1.00 42.75 192 ALA A CA 1
ATOM 1467 C C . ALA A 1 192 ? 28.454 8.150 12.697 1.00 42.75 192 ALA A C 1
ATOM 1469 O O . ALA A 1 192 ? 28.742 7.746 13.824 1.00 42.75 192 ALA A O 1
ATOM 1470 N N . PHE A 1 193 ? 27.714 7.403 11.866 1.00 42.25 193 PHE A N 1
ATOM 1471 C CA . PHE A 1 193 ? 27.109 6.127 12.280 1.00 42.25 193 PHE A CA 1
ATOM 1472 C C . PHE A 1 193 ? 27.998 4.899 12.007 1.00 42.25 193 PHE A C 1
ATOM 1474 O O . PHE A 1 193 ? 27.861 3.881 12.683 1.00 42.25 193 PHE A O 1
ATOM 1481 N N . ARG A 1 194 ? 28.981 4.989 11.094 1.00 42.59 194 ARG A N 1
ATOM 1482 C CA . ARG A 1 194 ? 29.981 3.914 10.907 1.00 42.59 194 ARG A CA 1
ATOM 1483 C C . ARG A 1 194 ? 31.069 3.898 11.987 1.00 42.59 194 ARG A C 1
ATOM 1485 O O . ARG A 1 194 ? 31.643 2.842 12.234 1.00 42.59 194 ARG A O 1
ATOM 1492 N N . ALA A 1 195 ? 31.317 5.016 12.673 1.00 40.66 195 ALA A N 1
ATOM 1493 C CA . ALA A 1 195 ? 32.325 5.093 13.736 1.00 40.66 195 ALA A CA 1
ATOM 1494 C C . ALA A 1 195 ? 31.842 4.543 15.097 1.00 40.66 195 ALA A C 1
ATOM 1496 O O . ALA A 1 195 ? 32.660 4.118 15.909 1.00 40.66 195 ALA A O 1
ATOM 1497 N N . LEU A 1 196 ? 30.527 4.478 15.343 1.00 37.44 196 LEU A N 1
ATOM 1498 C CA . LEU A 1 196 ? 29.966 3.982 16.612 1.00 37.44 196 LEU A CA 1
ATOM 1499 C C . LEU A 1 196 ? 29.711 2.466 16.644 1.00 37.44 196 LEU A C 1
ATOM 1501 O O . LEU A 1 196 ? 29.504 1.904 17.716 1.00 37.44 196 LEU A O 1
ATOM 1505 N N . GLN A 1 197 ? 29.804 1.777 15.502 1.00 43.25 197 GLN A N 1
ATOM 1506 C CA . GLN A 1 197 ? 29.637 0.319 15.433 1.00 43.25 197 GLN A CA 1
ATOM 1507 C C . GLN A 1 197 ? 30.935 -0.468 15.718 1.00 43.25 197 GLN A C 1
ATOM 1509 O O . GLN A 1 197 ? 30.895 -1.690 15.850 1.00 43.25 197 GLN A O 1
ATOM 1514 N N . ALA A 1 198 ? 32.081 0.211 15.863 1.00 44.56 198 ALA A N 1
ATOM 1515 C CA . ALA A 1 198 ? 33.381 -0.419 16.127 1.00 44.56 198 ALA A CA 1
ATOM 1516 C C . ALA A 1 198 ? 33.793 -0.456 17.617 1.00 44.56 198 ALA A C 1
ATOM 1518 O O . ALA A 1 198 ? 34.797 -1.083 17.944 1.00 44.56 198 ALA A O 1
ATOM 1519 N N . LEU A 1 199 ? 33.030 0.161 18.531 1.00 41.91 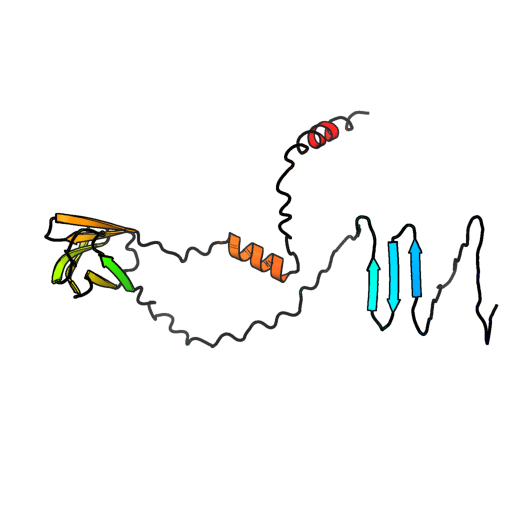199 LEU A N 1
ATOM 1520 C CA . LEU A 1 199 ? 33.420 0.311 19.948 1.00 41.91 199 LEU A CA 1
ATOM 1521 C C . LEU A 1 199 ? 32.639 -0.557 20.956 1.00 41.91 199 LEU A C 1
ATOM 1523 O O . LEU A 1 199 ? 32.932 -0.502 22.142 1.00 41.91 199 LEU A O 1
ATOM 1527 N N . PHE A 1 200 ? 31.720 -1.420 20.510 1.00 40.34 200 PHE A N 1
ATOM 1528 C CA . PHE A 1 200 ? 30.956 -2.337 21.383 1.00 40.34 200 PHE A CA 1
ATOM 1529 C C . PHE A 1 200 ? 31.226 -3.829 21.106 1.00 40.34 200 PHE A C 1
ATOM 1531 O O . PHE A 1 200 ? 30.358 -4.677 21.296 1.00 40.34 200 PHE A O 1
ATOM 1538 N N . LYS A 1 201 ? 32.440 -4.169 20.646 1.00 49.16 201 LYS A N 1
ATOM 1539 C CA . LYS A 1 201 ? 32.897 -5.568 20.503 1.00 49.16 201 LYS A CA 1
ATOM 1540 C C . LYS A 1 201 ? 34.008 -5.992 21.469 1.00 49.16 201 LYS A C 1
ATOM 1542 O O . LYS A 1 201 ? 34.589 -7.056 21.289 1.00 49.16 201 LYS A O 1
ATOM 1547 N N . SER A 1 202 ? 34.281 -5.210 22.508 1.00 44.94 202 SER A N 1
ATOM 1548 C CA . SER A 1 202 ? 35.166 -5.628 23.595 1.00 44.94 202 SER A CA 1
ATOM 1549 C C . SER A 1 202 ? 34.694 -5.025 24.910 1.00 44.94 202 SER A C 1
ATOM 1551 O O . SER A 1 202 ? 35.141 -3.938 25.259 1.00 44.94 202 SER A O 1
ATOM 1553 N N . ILE A 1 203 ? 33.767 -5.718 25.575 1.00 42.41 203 ILE A N 1
ATOM 1554 C CA . ILE A 1 203 ? 33.650 -5.978 27.024 1.00 42.41 203 ILE A CA 1
ATOM 1555 C C . ILE A 1 203 ? 32.521 -6.999 27.190 1.00 42.41 203 ILE A C 1
ATOM 1557 O O . ILE A 1 203 ? 31.470 -6.814 26.535 1.00 42.41 203 ILE A O 1
#

Radius of gyration: 35.57 Å; chains: 1; bounding box: 69×53×92 Å

InterPro domains:
  IPR018769 Type VI secretion system spike protein VgrG2, domain of unknown function DUF2345 [PF10106] (1-70)

Organism: NCBI:txid2762745